Protein AF-A0A7X5DYL7-F1 (afdb_monomer_lite)

pLDDT: mean 86.96, std 11.19, range [52.72, 97.94]

Secondary structure (DSSP, 8-state):
-EESSHHHHHHHHHHH--S-EEE-HHHHHHHTS-EEEE-STT-TTEEEEE-SSEEEEEEGGGTPPPEEEEE------THHHHHHHHHHHHHHHHHHH---SS----EEEEEEEEEHHHH--SHHHHHHHHHHHTT-HHHHHHHHHHHHHHTT-----EEEEEEEEE--STTSTT--EEEEEEEEE-----

Sequence (190 aa):
MKVTSKQEAWNKVNEIFPTDYEQDLGSSDRAGYPIYRSTAEGHYYDYICDLGNRLEVNLDSSHLATVNIWIEEPAKAEDNVQAGAEAMHAAKALGQTISPLYDNRQFTLITLCVDGDRYIANDTMRKVYDGLKRGESWLAGDLIASYCEAQGIRWGTIQGISIDHYAHGKNGENGGHFIVQGYVALREPD

Foldseek 3Di:
DEDADPVVQVVVCCVVPVADWDWPPVVCVVVVFTKIAGPDPQGRQFIWTCPPQWIWTDRVSVVDDIDIYGHDHPPPPPVVVVVVVVVVVVVVVVVVVDDDPDDDFDWDKDKDKAFCVPQCPDPVSVVLLVCLVVVVQVSLVVVRVVVCVVVVNAFDDKDDWDWDWDADDPVSVVPTMIIIIIITTHDDDD

Radius of gyration: 24.74 Å; chains: 1; bounding box: 57×36×73 Å

Structure (mmCIF, N/CA/C/O backbone):
data_AF-A0A7X5DYL7-F1
#
_entry.id   AF-A0A7X5DYL7-F1
#
loop_
_atom_site.group_PDB
_atom_site.id
_atom_site.type_symbol
_atom_site.label_atom_id
_atom_site.label_alt_id
_atom_site.label_comp_id
_atom_site.label_asym_id
_atom_site.label_entity_id
_atom_site.label_seq_id
_atom_site.pdbx_PDB_ins_code
_atom_site.Cartn_x
_atom_site.Cartn_y
_atom_site.Cartn_z
_atom_site.occupancy
_atom_site.B_iso_or_equiv
_atom_site.auth_seq_id
_atom_site.auth_comp_id
_atom_site.auth_asym_id
_atom_site.auth_atom_id
_atom_site.pdbx_PDB_model_num
ATOM 1 N N . MET A 1 1 ? -10.472 -13.189 -31.530 1.00 92.44 1 MET A N 1
ATOM 2 C CA . MET A 1 1 ? -10.500 -14.489 -30.819 1.00 92.44 1 MET A CA 1
ATOM 3 C C . MET A 1 1 ? -11.136 -14.321 -29.446 1.00 92.44 1 MET A C 1
ATOM 5 O O . MET A 1 1 ? -11.372 -13.182 -29.066 1.00 92.44 1 MET A O 1
ATOM 9 N N . LYS A 1 2 ? -11.446 -15.419 -28.747 1.00 94.56 2 LYS A N 1
ATOM 10 C CA . LYS A 1 2 ? -12.096 -15.422 -27.427 1.00 94.56 2 LYS A CA 1
ATOM 11 C C . LYS A 1 2 ? -11.250 -16.204 -26.420 1.00 94.56 2 LYS A C 1
ATOM 13 O O . LYS A 1 2 ? -10.680 -17.225 -26.801 1.00 94.56 2 LYS A O 1
ATOM 18 N N . VAL A 1 3 ? -11.182 -15.729 -25.182 1.00 93.44 3 VAL A N 1
ATOM 19 C CA . VAL A 1 3 ? -10.463 -16.338 -24.048 1.00 93.44 3 VAL A CA 1
ATOM 20 C C . VAL A 1 3 ? -11.282 -16.185 -22.769 1.00 93.44 3 VAL A C 1
ATOM 22 O O . VAL A 1 3 ? -12.193 -15.363 -22.718 1.00 93.44 3 VAL A O 1
ATOM 25 N N . THR A 1 4 ? -10.968 -16.965 -21.740 1.00 90.50 4 THR A N 1
ATOM 26 C CA . THR A 1 4 ? -11.812 -17.077 -20.537 1.00 90.50 4 THR A CA 1
ATOM 27 C C . THR A 1 4 ? -11.370 -16.190 -19.379 1.00 90.50 4 THR A C 1
ATOM 29 O O . THR A 1 4 ? -12.074 -16.082 -18.377 1.00 90.50 4 THR A O 1
ATOM 32 N N . SER A 1 5 ? -10.208 -15.543 -19.494 1.00 90.12 5 SER A N 1
ATOM 33 C CA . SER A 1 5 ? -9.683 -14.655 -18.458 1.00 90.12 5 SER A CA 1
ATOM 34 C C . SER A 1 5 ? -8.758 -13.579 -19.021 1.00 90.12 5 SER A C 1
ATOM 36 O O . SER A 1 5 ? -8.204 -13.705 -20.116 1.00 90.12 5 SER A O 1
ATOM 38 N N . LYS A 1 6 ? -8.530 -12.530 -18.224 1.00 91.44 6 LYS A N 1
ATOM 39 C CA . LYS A 1 6 ? -7.571 -11.467 -18.546 1.00 91.44 6 LYS A CA 1
ATOM 40 C C . LYS A 1 6 ? -6.141 -11.998 -18.693 1.00 91.44 6 LYS A C 1
ATOM 42 O O . LYS A 1 6 ? -5.430 -11.574 -19.598 1.00 91.44 6 LYS A O 1
ATOM 47 N N . GLN A 1 7 ? -5.739 -12.967 -17.867 1.00 92.12 7 GLN A N 1
ATOM 48 C CA . GLN A 1 7 ? -4.423 -13.605 -17.979 1.00 92.12 7 GLN A CA 1
ATOM 49 C C . GLN A 1 7 ? -4.262 -14.343 -19.313 1.00 92.12 7 GLN A C 1
ATOM 51 O O . GLN A 1 7 ? -3.236 -14.204 -19.973 1.00 92.12 7 GLN A O 1
ATOM 56 N N . GLU A 1 8 ? -5.276 -15.099 -19.743 1.00 92.81 8 GLU A N 1
ATOM 57 C CA . GLU A 1 8 ?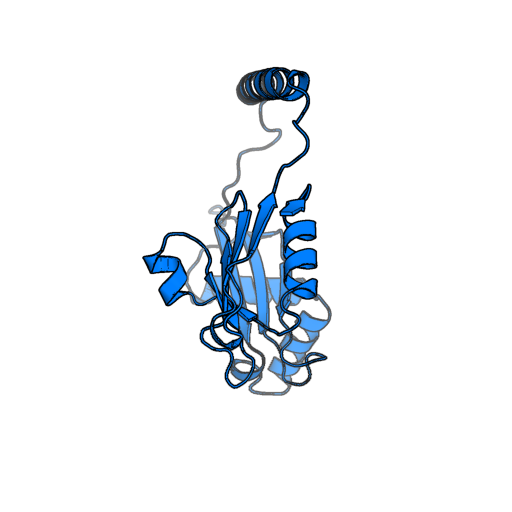 -5.238 -15.765 -21.049 1.00 92.81 8 GLU A CA 1
ATOM 58 C C . GLU A 1 8 ? -5.202 -14.763 -22.205 1.00 92.81 8 GLU A C 1
ATOM 60 O O . GLU A 1 8 ? -4.513 -15.006 -23.196 1.00 92.81 8 GLU A O 1
ATOM 65 N N . ALA A 1 9 ? -5.894 -13.627 -22.077 1.00 94.31 9 ALA A N 1
ATOM 66 C CA . ALA A 1 9 ? -5.840 -12.571 -23.080 1.00 94.31 9 ALA A CA 1
ATOM 67 C C . ALA A 1 9 ? -4.422 -12.024 -23.246 1.00 94.31 9 ALA A C 1
ATOM 69 O O . ALA A 1 9 ? -3.932 -11.947 -24.369 1.00 94.31 9 ALA A O 1
ATOM 70 N N . TRP A 1 10 ? -3.739 -11.725 -22.140 1.00 93.81 10 TRP A N 1
ATOM 71 C CA . TRP A 1 10 ? -2.350 -11.264 -22.160 1.00 93.81 10 TRP A CA 1
ATOM 72 C C . TRP A 1 10 ? -1.373 -12.332 -22.665 1.00 93.81 10 TRP A C 1
ATOM 74 O O . TRP A 1 10 ? -0.457 -12.015 -23.419 1.00 93.81 10 TRP A O 1
ATOM 84 N N . ASN A 1 11 ? -1.606 -13.612 -22.362 1.00 92.81 11 ASN A N 1
ATOM 85 C CA . ASN A 1 11 ? -0.821 -14.696 -22.957 1.00 92.81 11 ASN A CA 1
ATOM 86 C C . ASN A 1 11 ? -0.988 -14.735 -24.488 1.00 92.81 11 ASN A C 1
ATOM 88 O O . ASN A 1 11 ? -0.007 -14.908 -25.205 1.00 92.81 11 ASN A O 1
ATOM 92 N N . LYS A 1 12 ? -2.210 -14.518 -25.002 1.00 93.31 12 LYS A N 1
ATOM 93 C CA . LYS A 1 12 ? -2.465 -14.411 -26.448 1.00 93.31 12 LYS A CA 1
ATOM 94 C C . LYS A 1 12 ? -1.853 -13.164 -27.074 1.00 93.31 12 LYS A C 1
ATOM 96 O O . LYS A 1 12 ? -1.356 -13.259 -28.192 1.00 93.31 12 LYS A O 1
ATOM 101 N N . VAL A 1 13 ? -1.832 -12.036 -26.364 1.00 91.38 13 VAL A N 1
ATOM 102 C CA . VAL A 1 13 ? -1.069 -10.854 -26.791 1.00 91.38 13 VAL A CA 1
ATOM 103 C C . VAL A 1 13 ? 0.399 -11.220 -26.988 1.00 91.38 13 VAL A C 1
ATOM 105 O O . VAL A 1 13 ? 0.919 -10.955 -28.060 1.00 91.38 13 VAL A O 1
ATOM 108 N N . ASN A 1 14 ? 1.029 -11.913 -26.037 1.00 88.75 14 ASN A N 1
ATOM 109 C CA . ASN A 1 14 ? 2.438 -12.311 -26.145 1.00 88.75 14 ASN A CA 1
ATOM 110 C C . ASN A 1 14 ? 2.720 -13.316 -27.276 1.00 88.75 14 ASN A C 1
ATOM 112 O O . ASN A 1 14 ? 3.831 -13.350 -27.794 1.00 88.75 14 ASN A O 1
ATOM 116 N N . GLU A 1 15 ? 1.740 -14.131 -27.683 1.00 87.88 15 GLU A N 1
ATOM 117 C CA . GLU A 1 15 ? 1.866 -14.990 -28.873 1.00 87.88 15 GLU A CA 1
ATOM 118 C C . GLU A 1 15 ? 1.827 -14.178 -30.180 1.00 87.88 15 GLU A C 1
ATOM 120 O O . GLU A 1 15 ? 2.536 -14.498 -31.133 1.00 87.88 15 GLU A O 1
ATOM 125 N N . ILE A 1 16 ? 0.973 -13.152 -30.238 1.00 84.94 16 ILE A N 1
ATOM 126 C CA . ILE A 1 16 ? 0.741 -12.319 -31.429 1.00 84.94 16 ILE A CA 1
ATOM 127 C C . ILE A 1 16 ? 1.814 -11.231 -31.563 1.00 84.94 16 ILE A C 1
ATOM 129 O O . ILE A 1 16 ? 2.218 -10.882 -32.670 1.00 84.94 16 ILE A O 1
ATOM 133 N N . PHE A 1 17 ? 2.259 -10.701 -30.428 1.00 80.12 17 PHE A N 1
ATOM 134 C CA . PHE A 1 17 ? 3.162 -9.574 -30.298 1.00 80.12 17 PHE A CA 1
ATOM 135 C C . PHE A 1 17 ? 4.233 -9.872 -29.235 1.00 80.12 17 PHE A C 1
ATOM 137 O O . PHE A 1 17 ? 4.125 -9.419 -28.095 1.00 80.12 17 PHE A O 1
ATOM 144 N N . PRO A 1 18 ? 5.257 -10.677 -29.580 1.00 78.69 18 PRO A N 1
ATOM 145 C CA . PRO A 1 18 ? 6.253 -11.183 -28.634 1.00 78.69 18 PRO A CA 1
ATOM 146 C C . PRO A 1 18 ? 7.364 -10.155 -28.353 1.00 78.69 18 PRO A C 1
ATOM 148 O O . PRO A 1 18 ? 8.550 -10.471 -28.446 1.00 78.69 18 PRO A O 1
ATOM 151 N N . THR A 1 19 ? 6.996 -8.912 -28.049 1.00 80.25 19 THR A N 1
ATOM 152 C CA . THR A 1 19 ? 7.931 -7.840 -27.671 1.00 80.25 19 THR A CA 1
ATOM 153 C C . THR A 1 19 ? 7.527 -7.230 -26.342 1.00 80.25 19 THR A C 1
ATOM 155 O O . THR A 1 19 ? 6.356 -7.275 -25.974 1.00 80.25 19 THR A O 1
ATOM 158 N N . ASP A 1 20 ? 8.473 -6.592 -25.662 1.00 85.81 20 ASP A N 1
ATOM 159 C CA . ASP A 1 20 ? 8.178 -5.846 -24.444 1.00 85.81 20 ASP A CA 1
ATOM 160 C C . ASP A 1 20 ? 7.301 -4.615 -24.742 1.00 85.81 20 ASP A C 1
ATOM 162 O O . ASP A 1 20 ? 7.360 -4.011 -25.820 1.00 85.81 20 ASP A O 1
ATOM 166 N N . TYR A 1 21 ? 6.463 -4.251 -23.774 1.00 90.00 21 TYR A N 1
ATOM 167 C CA . TYR A 1 21 ? 5.583 -3.091 -23.841 1.00 90.00 21 TYR A CA 1
ATOM 168 C C . TYR A 1 21 ? 5.427 -2.440 -22.466 1.00 90.00 21 TYR A C 1
ATOM 170 O O . TYR A 1 21 ? 5.410 -3.108 -21.433 1.00 90.00 21 TYR A O 1
ATOM 178 N N . GLU A 1 22 ? 5.266 -1.122 -22.460 1.00 92.44 22 GLU A N 1
ATOM 179 C CA . GLU A 1 22 ? 5.071 -0.315 -21.257 1.00 92.44 22 GLU A CA 1
ATOM 180 C C . GLU A 1 22 ? 3.788 0.500 -21.358 1.00 92.44 22 GLU A C 1
ATOM 182 O O . GLU A 1 22 ? 3.347 0.883 -22.443 1.00 92.44 22 GLU A O 1
ATOM 187 N N . GLN A 1 23 ? 3.164 0.773 -20.214 1.00 95.19 23 GLN A N 1
ATOM 188 C CA . GLN A 1 23 ? 1.958 1.586 -20.195 1.00 95.19 23 GLN A CA 1
ATOM 189 C C . GLN A 1 23 ? 2.286 3.046 -20.535 1.00 95.19 23 GLN A C 1
ATOM 191 O O . GLN A 1 23 ? 3.030 3.718 -19.823 1.00 95.19 23 GLN A O 1
ATOM 196 N N . ASP A 1 24 ? 1.652 3.574 -21.579 1.00 94.50 24 ASP A N 1
ATOM 197 C CA . ASP A 1 24 ? 1.676 4.998 -21.894 1.00 94.50 24 ASP A CA 1
ATOM 198 C C . ASP A 1 24 ? 0.625 5.704 -21.034 1.00 94.50 24 ASP A C 1
ATOM 200 O O . ASP A 1 24 ? -0.559 5.768 -21.384 1.00 94.50 24 ASP A O 1
ATOM 204 N N . LEU A 1 25 ? 1.058 6.220 -19.882 1.00 93.38 25 LEU A N 1
ATOM 205 C CA . LEU A 1 25 ? 0.188 6.909 -18.927 1.00 93.38 25 LEU A CA 1
ATOM 206 C C . LEU A 1 25 ? -0.528 8.113 -19.555 1.00 93.38 25 LEU A C 1
ATOM 208 O O . LEU A 1 25 ? -1.708 8.325 -19.290 1.00 93.38 25 LEU A O 1
ATOM 212 N N . GLY A 1 26 ? 0.147 8.867 -20.428 1.00 94.62 26 GLY A N 1
ATOM 213 C CA . GLY A 1 26 ? -0.429 10.057 -21.054 1.00 94.62 26 GLY A CA 1
ATOM 214 C C . GLY A 1 26 ? -1.523 9.720 -22.067 1.00 94.62 26 GLY A C 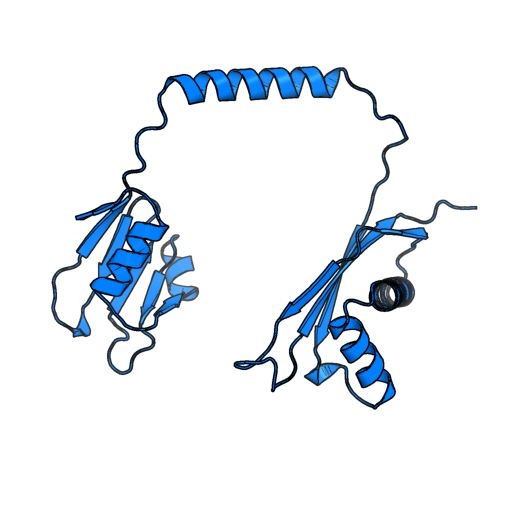1
ATOM 215 O O . GLY A 1 26 ? -2.540 10.408 -22.134 1.00 94.62 26 GLY A O 1
ATOM 216 N N . SER A 1 27 ? -1.339 8.663 -22.860 1.00 92.00 27 SER A N 1
ATOM 217 C CA . SER A 1 27 ? -2.393 8.173 -23.758 1.00 92.00 27 SER A CA 1
ATOM 218 C C . SER A 1 27 ? -3.514 7.473 -22.992 1.00 92.00 27 SER A C 1
ATOM 220 O O . SER A 1 27 ? -4.676 7.657 -23.348 1.00 92.00 27 SER A O 1
ATOM 222 N N . SER A 1 28 ? -3.179 6.734 -21.930 1.00 93.06 28 SER A N 1
ATOM 223 C CA . SER A 1 28 ? -4.161 6.048 -21.083 1.00 93.06 28 SER A CA 1
ATOM 224 C C . SER A 1 28 ? -5.127 7.035 -20.423 1.00 93.06 28 SER A C 1
ATOM 226 O O . SER A 1 28 ? -6.340 6.843 -20.480 1.00 93.06 28 SER A O 1
ATOM 228 N N . ASP A 1 29 ? -4.598 8.122 -19.852 1.00 94.19 29 ASP A N 1
ATOM 229 C CA . ASP A 1 29 ? -5.391 9.167 -19.193 1.00 94.19 29 ASP A CA 1
ATOM 230 C C . ASP A 1 29 ? -6.362 9.849 -20.170 1.00 94.19 29 ASP A C 1
ATOM 232 O O . ASP A 1 29 ? -7.554 9.970 -19.898 1.00 94.19 29 ASP A O 1
ATOM 236 N N . ARG A 1 30 ? -5.888 10.193 -21.377 1.00 95.12 30 ARG A N 1
ATOM 237 C CA . ARG A 1 30 ? -6.733 10.792 -22.426 1.00 95.12 30 ARG A CA 1
ATOM 238 C C . ARG A 1 30 ? -7.833 9.858 -22.931 1.00 95.12 30 ARG A C 1
ATOM 240 O O . ARG A 1 30 ? -8.900 10.336 -23.307 1.00 95.12 30 ARG A O 1
ATOM 247 N N . ALA A 1 31 ? -7.552 8.560 -23.014 1.00 90.62 31 ALA A N 1
ATOM 248 C CA . ALA A 1 31 ? -8.474 7.575 -23.569 1.00 90.62 31 ALA A CA 1
ATOM 249 C C . ALA A 1 31 ? -9.488 7.050 -22.537 1.00 90.62 31 ALA A C 1
ATOM 251 O O . ALA A 1 31 ? -10.556 6.570 -22.916 1.00 90.62 31 ALA A O 1
ATOM 252 N N . GLY A 1 32 ? -9.172 7.150 -21.241 1.00 94.00 32 GLY A N 1
ATOM 253 C CA . GLY A 1 32 ? -9.989 6.600 -20.158 1.00 94.00 32 GLY A CA 1
ATOM 254 C C . GLY A 1 32 ? -9.835 5.086 -19.969 1.00 94.00 32 GLY A C 1
ATOM 255 O O . GLY A 1 32 ? -10.648 4.472 -19.280 1.00 94.00 32 GLY A O 1
ATOM 256 N N . TYR A 1 33 ? -8.811 4.475 -20.571 1.00 93.94 33 TYR A N 1
ATOM 257 C CA . TYR A 1 33 ? -8.476 3.055 -20.433 1.00 93.94 33 TYR A CA 1
ATOM 258 C C . TYR A 1 33 ? -6.966 2.825 -20.619 1.00 93.94 33 TYR A C 1
ATOM 260 O O . TYR A 1 33 ? -6.314 3.629 -21.288 1.00 93.94 33 TYR A O 1
ATOM 268 N N . PRO A 1 34 ? -6.374 1.755 -20.050 1.00 97.25 34 PRO A N 1
ATOM 269 C CA . PRO A 1 34 ? -4.944 1.497 -20.189 1.00 97.25 34 PRO A CA 1
ATOM 270 C C . PRO A 1 34 ? -4.523 1.251 -21.644 1.00 97.25 34 PRO A C 1
ATOM 272 O O . PRO A 1 34 ? -5.125 0.449 -22.364 1.00 97.25 34 PRO A O 1
ATOM 275 N N . ILE A 1 35 ? -3.455 1.930 -22.058 1.00 96.06 35 ILE A N 1
ATOM 276 C CA . ILE A 1 35 ? -2.798 1.756 -23.353 1.00 96.06 35 ILE A CA 1
ATOM 277 C C . ILE A 1 35 ? -1.340 1.388 -23.103 1.00 96.06 35 ILE A C 1
ATOM 279 O O . ILE A 1 35 ? -0.629 2.108 -22.404 1.00 96.06 35 ILE A O 1
ATOM 283 N N . TYR A 1 36 ? -0.893 0.294 -23.707 1.00 95.62 36 TYR A N 1
ATOM 284 C CA . TYR A 1 36 ? 0.476 -0.204 -23.615 1.00 95.62 36 TYR A CA 1
ATOM 285 C C . TYR A 1 36 ? 1.155 -0.072 -24.973 1.00 95.62 36 TYR A C 1
ATOM 287 O O . TYR A 1 36 ? 0.589 -0.505 -25.972 1.00 95.62 36 TYR A O 1
ATOM 295 N N . ARG A 1 37 ? 2.341 0.534 -25.031 1.00 92.62 37 ARG A N 1
ATOM 296 C CA . ARG A 1 37 ? 3.121 0.718 -26.262 1.00 92.62 37 ARG A CA 1
ATOM 297 C C . ARG A 1 37 ? 4.333 -0.187 -26.270 1.00 92.62 37 ARG A C 1
ATOM 299 O O . ARG A 1 37 ? 4.940 -0.388 -25.221 1.00 92.62 37 ARG A O 1
ATOM 306 N N . SER A 1 38 ? 4.704 -0.671 -27.450 1.00 90.38 38 SER A N 1
ATOM 307 C CA . SER A 1 38 ? 5.958 -1.400 -27.618 1.00 90.38 38 SER A CA 1
ATOM 308 C C . SER A 1 38 ? 7.155 -0.569 -27.166 1.00 90.38 38 SER A C 1
ATOM 310 O O . SER A 1 38 ? 7.236 0.629 -27.455 1.00 90.38 38 SER A O 1
ATOM 312 N N . THR A 1 39 ? 8.107 -1.222 -26.508 1.00 89.38 39 THR A N 1
ATOM 313 C CA . THR A 1 39 ? 9.432 -0.657 -26.222 1.00 89.38 39 THR A CA 1
ATOM 314 C C . THR A 1 39 ? 10.485 -1.103 -27.240 1.00 89.38 39 THR A C 1
ATOM 316 O O . THR A 1 39 ? 11.624 -0.638 -27.188 1.00 89.38 39 THR A O 1
ATOM 319 N N . ALA A 1 40 ? 10.122 -1.973 -28.191 1.00 86.00 40 ALA A N 1
ATOM 320 C CA . ALA A 1 40 ? 11.025 -2.415 -29.243 1.00 86.00 40 ALA A CA 1
ATOM 321 C C . ALA A 1 40 ? 11.304 -1.294 -30.261 1.00 86.00 40 ALA A C 1
ATOM 323 O O . ALA A 1 40 ? 10.426 -0.514 -30.646 1.00 86.00 40 ALA A O 1
ATOM 324 N N . GLU A 1 41 ? 12.552 -1.220 -30.723 1.00 85.25 41 GLU A N 1
ATOM 325 C CA . GLU A 1 41 ? 12.992 -0.214 -31.689 1.00 85.25 41 GLU A CA 1
ATOM 326 C C . GLU A 1 41 ? 12.202 -0.329 -33.006 1.00 85.25 41 GLU A C 1
ATOM 328 O O . GLU A 1 41 ? 12.107 -1.403 -33.589 1.00 85.25 41 GLU A O 1
ATOM 333 N N . GLY A 1 42 ? 11.615 0.779 -33.476 1.00 83.69 42 GLY A N 1
ATOM 334 C CA . GLY A 1 42 ? 10.794 0.807 -34.699 1.00 83.69 42 GLY A CA 1
ATOM 335 C C . GLY A 1 42 ? 9.331 0.366 -34.524 1.00 83.69 42 GLY A C 1
ATOM 336 O O . GLY A 1 42 ? 8.553 0.445 -35.475 1.00 83.69 42 GLY A O 1
ATOM 337 N N . HIS A 1 43 ? 8.922 -0.021 -33.313 1.00 85.94 43 HIS A N 1
ATOM 338 C CA . HIS A 1 43 ? 7.585 -0.554 -33.020 1.00 85.94 43 HIS A CA 1
ATOM 339 C C . HIS A 1 43 ? 6.696 0.399 -32.208 1.00 85.94 43 HIS A C 1
ATOM 341 O O . HIS A 1 43 ? 5.690 -0.006 -31.642 1.00 85.94 43 HIS A O 1
ATOM 347 N N . TYR A 1 44 ? 7.020 1.694 -32.157 1.00 83.00 44 TYR A N 1
ATOM 348 C CA . TYR A 1 44 ? 6.276 2.672 -31.345 1.00 83.00 44 TYR A CA 1
ATOM 349 C C . TYR A 1 44 ? 4.767 2.755 -31.668 1.00 83.00 44 TYR A C 1
ATOM 351 O O . TYR A 1 44 ? 3.946 3.067 -30.796 1.00 83.00 44 TYR A O 1
ATOM 359 N N . TYR A 1 45 ? 4.401 2.496 -32.928 1.00 87.50 45 TYR A N 1
ATOM 360 C CA . TYR A 1 45 ? 3.011 2.488 -33.394 1.00 87.50 45 TYR A CA 1
ATOM 361 C C . TYR A 1 45 ? 2.303 1.147 -33.175 1.00 87.50 45 TYR A C 1
ATOM 363 O O . TYR A 1 45 ? 1.108 1.043 -33.444 1.00 87.50 45 TYR A O 1
ATOM 371 N N . ASP A 1 46 ? 3.001 0.164 -32.610 1.00 90.94 46 ASP A N 1
ATOM 372 C CA . ASP A 1 46 ? 2.406 -1.065 -32.116 1.00 90.94 46 ASP A CA 1
ATOM 373 C C . ASP A 1 46 ? 1.993 -0.865 -30.651 1.00 90.94 46 ASP A C 1
ATOM 375 O O . ASP A 1 46 ? 2.799 -0.509 -29.780 1.00 90.94 46 ASP A O 1
ATOM 379 N N . TYR A 1 47 ? 0.703 -1.041 -30.373 1.00 93.56 47 TYR A N 1
ATOM 380 C CA . TYR A 1 47 ? 0.134 -0.791 -29.052 1.00 93.56 47 TYR A CA 1
ATOM 381 C C . TYR A 1 47 ? -1.071 -1.677 -28.758 1.00 93.56 47 TYR A C 1
ATOM 383 O O . TYR A 1 47 ? -1.763 -2.169 -29.649 1.00 93.56 47 TYR A O 1
ATOM 391 N N . ILE A 1 48 ? -1.342 -1.852 -27.471 1.00 96.38 48 ILE A N 1
ATOM 392 C CA . ILE A 1 48 ? -2.444 -2.650 -26.948 1.00 96.38 48 ILE A CA 1
ATOM 393 C C . ILE A 1 48 ? -3.365 -1.736 -26.147 1.00 96.38 48 ILE A C 1
ATOM 395 O O . ILE A 1 48 ? -2.915 -1.041 -25.236 1.00 96.38 48 ILE A O 1
ATOM 399 N N . CYS A 1 49 ? -4.657 -1.750 -26.460 1.00 96.62 49 CYS A N 1
ATOM 400 C CA . CYS A 1 49 ? -5.686 -1.113 -25.645 1.00 96.62 49 CYS A CA 1
ATOM 401 C C . CYS A 1 49 ? -6.376 -2.164 -24.774 1.00 96.62 49 CYS A C 1
ATOM 403 O O . CYS A 1 49 ? -6.955 -3.124 -25.289 1.00 96.62 49 CYS A O 1
ATOM 405 N N . ASP A 1 50 ? -6.345 -1.967 -23.458 1.00 96.44 50 ASP A N 1
ATOM 406 C CA . ASP A 1 50 ? -7.082 -2.789 -22.503 1.00 96.44 50 ASP A CA 1
ATOM 407 C C . ASP A 1 50 ? -8.448 -2.161 -22.231 1.00 96.44 50 ASP A C 1
ATOM 409 O O . ASP A 1 50 ? -8.589 -1.249 -21.421 1.00 96.44 50 ASP A O 1
ATOM 413 N N . LEU A 1 51 ? -9.469 -2.648 -22.933 1.00 95.75 51 LEU A N 1
ATOM 414 C CA . LEU A 1 51 ? -10.829 -2.106 -22.878 1.00 95.75 51 LEU A CA 1
ATOM 415 C C . LEU A 1 51 ? -11.687 -2.793 -21.800 1.00 95.75 51 LEU A C 1
ATOM 417 O O . LEU A 1 51 ? -12.911 -2.667 -21.789 1.00 95.75 51 LEU A O 1
ATOM 421 N N . GLY A 1 52 ? -11.064 -3.566 -20.906 1.00 92.56 52 GLY A N 1
ATOM 422 C CA . GLY A 1 52 ? -11.730 -4.318 -19.846 1.00 92.56 52 GLY A CA 1
ATOM 423 C C . GLY A 1 52 ? -12.333 -5.639 -20.325 1.00 92.56 52 GLY A C 1
ATOM 424 O O . GLY A 1 52 ? -11.965 -6.692 -19.812 1.00 92.56 52 GLY A O 1
ATOM 425 N N . ASN A 1 53 ? -13.222 -5.612 -21.323 1.00 92.00 53 ASN A N 1
ATOM 426 C CA . ASN A 1 53 ? -13.856 -6.819 -21.882 1.00 92.00 53 ASN A CA 1
ATOM 427 C C . ASN A 1 53 ? -13.104 -7.424 -23.080 1.00 92.00 53 ASN A C 1
ATOM 429 O O . ASN A 1 53 ? -13.462 -8.498 -23.569 1.00 92.00 53 ASN A O 1
ATOM 433 N N . ARG A 1 54 ? -12.082 -6.732 -23.586 1.00 96.25 54 ARG A N 1
ATOM 434 C CA . ARG A 1 54 ? -11.211 -7.210 -24.659 1.00 96.25 54 ARG A CA 1
ATOM 435 C C . ARG A 1 54 ? -9.865 -6.500 -24.625 1.00 96.25 54 ARG A C 1
ATOM 437 O O . ARG A 1 54 ? -9.786 -5.347 -24.203 1.00 96.25 54 ARG A O 1
ATOM 444 N N . LEU A 1 55 ? -8.844 -7.169 -25.148 1.00 97.06 55 LEU A N 1
ATOM 445 C CA . LEU A 1 55 ? -7.598 -6.525 -25.552 1.00 97.06 55 LEU A CA 1
ATOM 446 C C . LEU A 1 55 ? -7.639 -6.283 -27.060 1.00 97.06 55 LEU A C 1
ATOM 448 O O . LEU A 1 55 ? -7.936 -7.197 -27.836 1.00 97.06 55 LEU A O 1
ATOM 452 N N . GLU A 1 56 ? -7.367 -5.051 -27.466 1.00 96.38 56 GLU A N 1
ATOM 453 C CA . GLU A 1 56 ? -7.245 -4.661 -28.867 1.00 96.38 56 GLU A CA 1
ATOM 454 C C . GLU A 1 56 ? -5.768 -4.443 -29.192 1.00 96.38 56 GLU A C 1
ATOM 456 O O . GLU A 1 56 ? -5.142 -3.532 -28.657 1.00 96.38 56 GLU A O 1
ATOM 461 N N . VAL A 1 57 ? -5.206 -5.313 -30.030 1.00 94.75 57 VAL A N 1
ATOM 462 C CA . VAL A 1 57 ? -3.789 -5.310 -30.404 1.00 94.75 57 VAL A CA 1
ATOM 463 C C . VAL A 1 57 ? -3.650 -4.668 -31.776 1.00 94.75 57 VAL A C 1
ATOM 465 O O . VAL A 1 57 ? -4.125 -5.214 -32.776 1.00 94.75 57 VAL A O 1
ATOM 468 N N . ASN A 1 58 ? -3.003 -3.511 -31.816 1.00 93.12 58 ASN A N 1
ATOM 469 C CA . ASN A 1 58 ? -2.713 -2.757 -33.025 1.00 93.12 58 ASN A CA 1
ATOM 470 C C . ASN A 1 58 ? -1.240 -2.957 -33.386 1.00 93.12 58 ASN A C 1
ATOM 472 O O . ASN A 1 58 ? -0.372 -2.662 -32.571 1.00 93.12 58 ASN A O 1
ATOM 476 N N . LEU A 1 59 ? -0.975 -3.474 -34.589 1.00 87.50 59 LEU A N 1
ATOM 477 C CA . LEU A 1 59 ? 0.371 -3.794 -35.079 1.00 87.50 59 LEU A CA 1
ATOM 478 C C . LEU A 1 59 ? 0.690 -2.991 -36.349 1.00 87.50 59 LEU A C 1
ATOM 480 O O . LEU A 1 59 ? 0.902 -3.553 -37.431 1.00 87.50 59 LEU A O 1
ATOM 484 N N . ASP A 1 60 ? 0.653 -1.667 -36.226 1.00 79.12 60 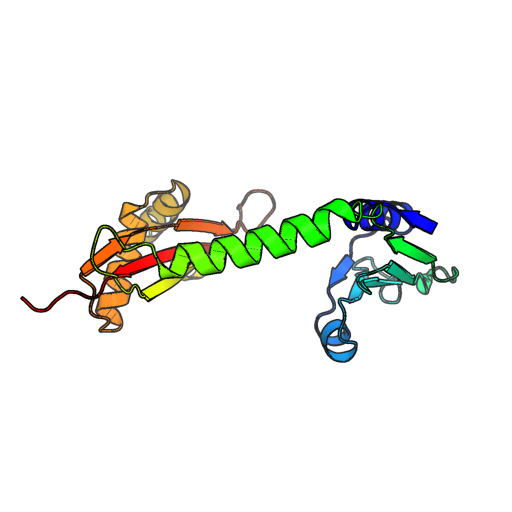ASP A N 1
ATOM 485 C CA . ASP A 1 60 ? 0.785 -0.726 -37.339 1.00 79.12 60 ASP A CA 1
ATOM 486 C C . ASP A 1 60 ? 2.144 -0.836 -38.052 1.00 79.12 60 ASP A C 1
ATOM 488 O O . ASP A 1 60 ? 2.193 -0.833 -39.284 1.00 79.12 60 ASP A O 1
ATOM 492 N N . SER A 1 61 ? 3.234 -1.067 -37.309 1.00 75.12 61 SER A N 1
ATOM 493 C CA . SER A 1 61 ? 4.584 -1.251 -37.866 1.00 75.12 61 SER A CA 1
ATOM 494 C C . SER A 1 61 ? 4.696 -2.481 -38.769 1.00 75.12 61 SER A C 1
ATOM 496 O O . SER A 1 61 ? 5.584 -2.559 -39.616 1.00 75.12 61 SER A O 1
ATOM 498 N N . SER A 1 62 ? 3.793 -3.450 -38.605 1.00 72.69 62 SER A N 1
ATOM 499 C CA . SER A 1 62 ? 3.727 -4.664 -39.425 1.00 72.69 62 SER A CA 1
ATOM 500 C C . SER A 1 62 ? 2.643 -4.617 -40.512 1.00 72.69 62 SER A C 1
ATOM 502 O O . SER A 1 62 ? 2.502 -5.574 -41.274 1.00 72.69 62 SER A O 1
ATOM 504 N N . HIS A 1 63 ? 1.879 -3.518 -40.595 1.00 75.75 63 HIS A N 1
ATOM 505 C CA . HIS A 1 63 ? 0.708 -3.350 -41.468 1.00 75.75 63 HIS A CA 1
ATOM 506 C C . HIS A 1 63 ? -0.328 -4.483 -41.357 1.00 75.75 63 HIS A C 1
ATOM 508 O O . HIS A 1 63 ? -1.081 -4.757 -42.298 1.00 75.75 63 HIS A O 1
ATOM 514 N N . LEU A 1 64 ? -0.368 -5.164 -40.211 1.00 78.62 64 LEU A N 1
ATOM 515 C CA . LEU A 1 64 ? -1.335 -6.215 -39.936 1.00 78.62 64 LEU A CA 1
ATOM 516 C C . LEU A 1 64 ? -2.648 -5.610 -39.436 1.00 78.62 64 LEU A C 1
ATOM 518 O O . LEU A 1 64 ? -2.686 -4.547 -38.818 1.00 78.62 64 LEU A O 1
ATOM 522 N N . ALA A 1 65 ? -3.749 -6.314 -39.696 1.00 83.44 65 ALA A N 1
ATOM 523 C CA . ALA A 1 65 ? -5.050 -5.923 -39.176 1.00 83.44 65 ALA A CA 1
ATOM 524 C C . ALA A 1 65 ? -5.076 -5.996 -37.641 1.00 83.44 65 ALA A C 1
ATOM 526 O O . ALA A 1 65 ? -4.554 -6.942 -37.048 1.00 83.44 65 ALA A O 1
ATOM 527 N N . THR A 1 66 ? -5.760 -5.036 -37.017 1.00 90.44 66 THR A N 1
ATOM 528 C CA . THR A 1 66 ? -6.018 -5.015 -35.575 1.00 90.44 66 THR A CA 1
ATOM 529 C C . THR A 1 66 ? -6.643 -6.327 -35.103 1.00 90.44 66 THR A C 1
ATOM 531 O O . THR A 1 66 ? -7.678 -6.769 -35.618 1.00 90.44 66 THR A O 1
ATOM 534 N N . VAL A 1 67 ? -6.057 -6.932 -34.071 1.00 93.94 67 VAL A N 1
ATOM 535 C CA . VAL A 1 67 ? -6.545 -8.185 -33.492 1.00 93.94 67 VAL A CA 1
ATOM 536 C C . VAL A 1 67 ? -7.319 -7.903 -32.213 1.00 93.94 67 VAL A C 1
ATOM 538 O O . VAL A 1 67 ? -6.809 -7.310 -31.271 1.00 93.94 67 VAL A O 1
ATOM 541 N N . ASN A 1 68 ? -8.561 -8.381 -32.157 1.00 96.56 68 ASN A N 1
ATOM 542 C CA . ASN A 1 68 ? -9.391 -8.306 -30.957 1.00 96.56 68 ASN A CA 1
ATOM 543 C C . ASN A 1 68 ? -9.378 -9.643 -30.206 1.00 96.56 68 ASN A C 1
ATOM 545 O O . ASN A 1 68 ? -9.731 -10.686 -30.774 1.00 96.56 68 ASN A O 1
ATOM 549 N N . ILE A 1 69 ? -9.020 -9.608 -28.925 1.00 96.19 69 ILE A N 1
ATOM 550 C CA . ILE A 1 69 ? -9.036 -10.746 -28.003 1.00 96.19 69 ILE A CA 1
ATOM 551 C C . ILE A 1 69 ? -10.132 -10.488 -26.970 1.00 96.19 69 ILE A C 1
ATOM 553 O O . ILE A 1 69 ? -9.934 -9.748 -26.012 1.00 96.19 69 ILE A O 1
ATOM 557 N N . TRP A 1 70 ? -11.309 -11.065 -27.193 1.00 96.75 70 TRP A N 1
ATOM 558 C CA . TRP A 1 70 ? -12.470 -10.922 -26.320 1.00 96.75 70 TRP A CA 1
ATOM 559 C C . TRP A 1 70 ? -12.322 -11.789 -25.073 1.00 96.75 70 TRP A C 1
ATOM 561 O O . TRP A 1 70 ? -12.045 -12.984 -25.188 1.00 96.75 70 TRP A O 1
ATOM 571 N N . ILE A 1 71 ? -12.525 -11.188 -23.903 1.00 94.56 71 ILE A N 1
ATOM 572 C CA . ILE A 1 71 ? -12.532 -11.875 -22.613 1.00 94.56 71 ILE A CA 1
ATOM 573 C C . ILE A 1 71 ? -13.985 -12.214 -22.297 1.00 94.56 71 ILE A C 1
ATOM 575 O O . ILE A 1 71 ? -14.779 -11.354 -21.923 1.00 94.56 71 ILE A O 1
ATOM 579 N N . GLU A 1 72 ? -14.332 -13.479 -22.483 1.00 90.38 72 GLU A N 1
ATOM 580 C CA . GLU A 1 72 ? -15.635 -14.026 -22.131 1.00 90.38 72 GLU A CA 1
ATOM 581 C C . GLU A 1 72 ? -15.427 -14.914 -20.912 1.00 90.38 72 GLU A C 1
ATOM 583 O O . GLU A 1 72 ? -15.188 -16.117 -21.033 1.00 90.38 72 GLU A O 1
ATOM 588 N N . GLU A 1 73 ? -15.462 -14.299 -19.726 1.00 74.88 73 GLU A N 1
ATOM 589 C CA . GLU A 1 73 ? -15.493 -15.071 -18.488 1.00 74.88 73 GLU A CA 1
ATOM 590 C C . GLU A 1 73 ? -16.668 -16.056 -18.566 1.00 74.88 73 GLU A C 1
ATOM 592 O O . GLU A 1 73 ? -17.768 -15.660 -18.977 1.00 74.88 73 GLU 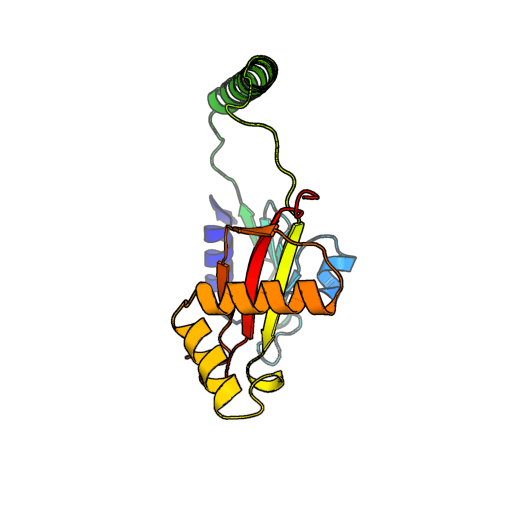A O 1
ATOM 597 N N . PRO A 1 74 ? -16.468 -17.339 -18.210 1.00 66.19 74 PRO A N 1
ATOM 598 C CA . PRO A 1 74 ? -17.575 -18.278 -18.158 1.00 66.19 74 PRO A CA 1
ATOM 599 C C . PRO A 1 74 ? -18.649 -17.672 -17.261 1.00 66.19 74 PRO A C 1
ATOM 601 O O . PRO A 1 74 ? -18.333 -17.189 -16.170 1.00 66.19 74 PRO A O 1
ATOM 604 N N . ALA A 1 75 ? -19.897 -17.658 -17.741 1.00 56.97 75 ALA A N 1
ATOM 605 C CA . ALA A 1 75 ? -21.017 -17.108 -16.994 1.00 56.97 75 ALA A CA 1
ATOM 606 C C . ALA A 1 75 ? -20.949 -17.640 -15.560 1.00 56.97 75 ALA A C 1
ATOM 608 O O . ALA A 1 75 ? -21.040 -18.851 -15.334 1.00 56.97 75 ALA A O 1
ATOM 609 N N . LYS A 1 76 ? -20.731 -16.745 -14.589 1.00 53.62 76 LYS A N 1
ATOM 610 C CA . LYS A 1 76 ? -20.926 -17.100 -13.187 1.00 53.62 76 LYS A CA 1
ATOM 611 C C . LYS A 1 76 ? -22.369 -17.573 -13.115 1.00 53.62 76 LYS A C 1
ATOM 613 O O . LYS A 1 76 ? -23.260 -16.791 -13.435 1.00 53.62 76 LYS A O 1
ATOM 618 N N . ALA A 1 77 ? -22.570 -18.853 -12.800 1.00 52.97 77 ALA A N 1
ATOM 619 C CA . ALA A 1 77 ? -23.896 -19.441 -12.677 1.00 52.97 77 ALA A CA 1
ATOM 620 C C . ALA A 1 77 ? -24.797 -18.460 -11.911 1.00 52.97 77 ALA A C 1
ATOM 622 O O . ALA A 1 77 ? -24.401 -17.983 -10.846 1.00 52.97 77 ALA A O 1
ATOM 623 N N . GLU A 1 78 ? -25.951 -18.109 -12.482 1.00 52.72 78 GLU A N 1
ATOM 624 C CA . GLU A 1 78 ? -26.843 -17.045 -11.988 1.00 52.72 78 GLU A CA 1
ATOM 625 C C . GLU A 1 78 ? -27.259 -17.250 -10.514 1.00 52.72 78 GLU A C 1
ATOM 627 O O . GLU A 1 78 ? -27.535 -16.286 -9.801 1.00 52.72 78 GLU A O 1
ATOM 632 N N . ASP A 1 79 ? -27.159 -18.488 -10.022 1.00 52.81 79 ASP A N 1
ATOM 633 C CA . ASP A 1 79 ? -27.325 -18.900 -8.622 1.00 52.81 79 ASP A CA 1
ATOM 634 C C . ASP A 1 79 ? -26.385 -18.168 -7.635 1.00 52.81 79 ASP A C 1
ATOM 636 O O . ASP A 1 79 ? -26.700 -17.977 -6.462 1.00 52.81 79 ASP A O 1
ATOM 640 N N . ASN A 1 80 ? -25.225 -17.697 -8.103 1.00 58.00 80 ASN A N 1
ATOM 641 C CA . ASN A 1 80 ? -24.190 -17.100 -7.254 1.00 58.00 80 ASN A CA 1
ATOM 642 C C . ASN A 1 80 ? -24.399 -15.591 -7.005 1.00 58.00 80 ASN A C 1
ATOM 644 O O . ASN A 1 80 ? -23.837 -15.026 -6.066 1.00 58.00 80 ASN A O 1
ATOM 648 N N . VAL A 1 81 ? -25.215 -14.917 -7.826 1.00 62.00 81 VAL A N 1
ATOM 649 C CA . VAL A 1 81 ? -25.482 -13.472 -7.680 1.00 62.00 81 VAL A CA 1
ATOM 650 C C . VAL A 1 81 ? -26.522 -13.221 -6.588 1.00 62.00 81 VAL A C 1
ATOM 652 O O . VAL A 1 81 ? -26.322 -12.351 -5.740 1.00 62.00 81 VAL A O 1
ATOM 655 N N . GLN A 1 82 ? -27.592 -14.021 -6.558 1.00 69.31 82 GLN A N 1
ATOM 656 C CA . GLN A 1 82 ? -28.631 -13.937 -5.529 1.00 69.31 82 GLN A CA 1
ATOM 657 C C . GLN A 1 82 ? -28.090 -14.357 -4.155 1.00 69.31 82 GLN A C 1
ATOM 659 O O . GLN A 1 82 ? -28.262 -13.626 -3.180 1.00 69.31 82 GLN A O 1
ATOM 664 N N . ALA A 1 83 ? -27.343 -15.466 -4.091 1.00 73.06 83 ALA A N 1
ATOM 665 C CA . ALA A 1 83 ? -26.672 -15.899 -2.866 1.00 73.06 83 ALA A CA 1
ATOM 666 C C . ALA A 1 83 ? -25.668 -14.848 -2.349 1.00 73.06 83 ALA A C 1
ATOM 668 O O . ALA A 1 83 ? -25.590 -14.592 -1.146 1.00 73.06 83 ALA A O 1
ATOM 669 N N . GLY A 1 84 ? -24.937 -14.180 -3.251 1.00 77.69 84 GLY A N 1
ATOM 670 C CA . GLY A 1 84 ? -24.045 -13.073 -2.900 1.00 77.69 84 GLY A CA 1
ATOM 671 C C . GLY A 1 84 ? -24.785 -11.852 -2.340 1.00 77.69 84 GLY A C 1
ATOM 672 O O . GLY A 1 84 ? -24.340 -11.256 -1.357 1.00 77.69 84 GLY A O 1
ATOM 673 N N . ALA A 1 85 ? -25.936 -11.498 -2.918 1.00 80.69 85 ALA A N 1
ATOM 674 C CA . ALA A 1 85 ? -26.768 -10.401 -2.430 1.00 80.69 85 ALA A CA 1
ATOM 675 C C . ALA A 1 85 ? -27.355 -10.705 -1.040 1.00 80.69 85 ALA A C 1
ATOM 677 O O . ALA A 1 85 ? -27.299 -9.860 -0.143 1.00 80.69 85 ALA A O 1
ATOM 678 N N . GLU A 1 86 ? -27.857 -11.922 -0.830 1.00 87.75 86 GLU A N 1
ATOM 679 C CA . GLU A 1 86 ? -28.372 -12.379 0.465 1.00 87.75 86 GLU A CA 1
ATOM 680 C C . GLU A 1 86 ? -27.283 -12.383 1.542 1.00 87.75 86 GLU A C 1
ATOM 682 O O . GLU A 1 86 ? -27.499 -11.855 2.636 1.00 87.75 86 GLU A O 1
ATOM 687 N N . ALA A 1 87 ? -26.085 -12.878 1.220 1.00 89.00 87 ALA A N 1
ATOM 688 C CA . ALA A 1 87 ? -24.940 -12.843 2.126 1.00 89.00 87 ALA A CA 1
ATOM 689 C C . ALA A 1 87 ? -24.530 -11.405 2.490 1.00 89.00 87 ALA A C 1
ATOM 691 O O . ALA A 1 87 ? -24.262 -11.116 3.657 1.00 89.00 87 ALA A O 1
ATOM 692 N N . MET A 1 88 ? -24.537 -10.477 1.526 1.00 91.12 88 MET A N 1
ATOM 693 C CA . MET A 1 88 ? -24.258 -9.058 1.773 1.00 91.12 88 MET A CA 1
ATOM 694 C C . MET A 1 88 ? -25.301 -8.422 2.709 1.00 91.12 88 MET A C 1
ATOM 696 O O . MET A 1 88 ? -24.941 -7.692 3.638 1.00 91.12 88 MET A O 1
ATOM 700 N N . HIS A 1 89 ? -26.590 -8.708 2.501 1.00 92.00 89 HIS A N 1
ATOM 701 C CA . HIS A 1 89 ? -27.661 -8.230 3.379 1.00 92.00 89 HIS A CA 1
ATOM 702 C C . HIS A 1 89 ? -27.547 -8.810 4.794 1.00 92.00 89 HIS A C 1
ATOM 704 O O . HIS A 1 89 ? -27.657 -8.061 5.769 1.00 92.00 89 HIS A O 1
ATOM 710 N N . ALA A 1 90 ? -27.268 -10.110 4.912 1.00 93.12 90 ALA A N 1
ATOM 711 C CA . ALA A 1 90 ? -27.048 -10.774 6.192 1.00 93.12 90 ALA A CA 1
ATOM 712 C C . ALA A 1 90 ? -25.826 -10.203 6.930 1.00 93.12 90 ALA A C 1
ATOM 714 O O . ALA A 1 90 ? -25.914 -9.918 8.123 1.00 93.12 90 ALA A O 1
ATOM 715 N N . ALA A 1 91 ? -24.717 -9.950 6.227 1.00 94.06 91 ALA A N 1
ATOM 716 C CA . ALA A 1 91 ? -23.522 -9.331 6.802 1.00 94.06 91 ALA A CA 1
ATOM 717 C C . ALA A 1 91 ? -23.809 -7.923 7.347 1.00 94.06 91 ALA A C 1
ATOM 719 O O . ALA A 1 91 ? -23.378 -7.585 8.450 1.00 94.06 91 ALA A O 1
ATOM 720 N N . LYS A 1 92 ? -24.594 -7.116 6.618 1.00 93.56 92 LYS A N 1
ATOM 721 C CA . LYS A 1 92 ? -25.024 -5.787 7.077 1.00 93.56 92 LYS A CA 1
ATOM 722 C C . LYS A 1 92 ? -25.874 -5.867 8.346 1.00 93.56 92 LYS A C 1
ATOM 724 O O . LYS A 1 92 ? -25.645 -5.087 9.267 1.00 93.56 92 LYS A O 1
ATOM 729 N N . ALA A 1 93 ? -26.832 -6.794 8.400 1.00 95.00 93 ALA A N 1
ATOM 730 C CA . ALA A 1 93 ? -27.671 -6.993 9.580 1.00 95.00 93 ALA A CA 1
ATOM 731 C C . ALA A 1 93 ? -26.841 -7.464 10.784 1.00 95.00 93 ALA A C 1
ATOM 733 O O . ALA A 1 93 ? -26.954 -6.899 11.870 1.00 95.00 93 ALA A O 1
ATOM 734 N N . LEU A 1 94 ? -25.943 -8.435 10.582 1.00 95.56 94 LEU A N 1
ATOM 735 C CA . LEU A 1 94 ? -25.056 -8.929 11.633 1.00 95.56 94 LEU A CA 1
ATOM 736 C C . LEU A 1 94 ? -24.177 -7.804 12.196 1.00 95.56 94 LEU A C 1
ATOM 738 O O . LEU A 1 94 ? -24.140 -7.621 13.412 1.00 95.56 94 LEU A O 1
ATOM 742 N N . GLY A 1 95 ? -23.552 -7.000 11.330 1.00 91.94 95 GLY A N 1
ATOM 743 C CA . GLY A 1 95 ? -22.699 -5.872 11.722 1.00 91.94 95 GLY A CA 1
ATOM 744 C C . GLY A 1 95 ? -23.390 -4.810 12.587 1.00 91.94 95 GLY A C 1
ATOM 745 O O . GLY A 1 95 ? -22.716 -4.115 13.338 1.00 91.94 95 GLY A O 1
ATOM 746 N N . GLN A 1 96 ? -24.723 -4.700 12.530 1.00 92.69 96 GLN A N 1
ATOM 747 C CA . GLN A 1 96 ? -25.508 -3.793 13.382 1.00 92.69 96 GLN A CA 1
ATOM 748 C C . GLN A 1 96 ? -25.828 -4.374 14.767 1.00 92.69 96 GLN A C 1
ATOM 750 O O . GLN A 1 96 ? -26.230 -3.633 15.660 1.00 92.69 96 GLN A O 1
ATOM 755 N N . THR A 1 97 ? -25.696 -5.691 14.936 1.00 94.62 97 THR A N 1
ATOM 756 C CA . THR A 1 97 ? -26.091 -6.412 16.162 1.00 94.62 97 THR A CA 1
ATOM 757 C C . THR A 1 97 ? -24.909 -6.848 17.019 1.00 94.62 97 THR A C 1
ATOM 759 O O . THR A 1 97 ? -25.073 -7.089 18.213 1.00 94.62 97 THR A O 1
ATOM 762 N N . ILE A 1 98 ? -23.718 -6.948 16.429 1.00 93.62 98 ILE A N 1
ATOM 763 C CA . ILE A 1 98 ? -22.502 -7.314 17.152 1.00 93.62 98 ILE A CA 1
ATOM 764 C C . ILE A 1 98 ? -21.887 -6.090 17.827 1.00 93.62 98 ILE A C 1
ATOM 766 O O . ILE A 1 98 ? -21.943 -4.975 17.316 1.00 93.62 98 ILE A O 1
ATOM 770 N N . SER A 1 99 ? -21.287 -6.307 18.993 1.00 89.81 99 SER A N 1
ATOM 771 C CA . SER A 1 99 ? -20.544 -5.286 19.732 1.00 89.81 99 SER A CA 1
ATOM 772 C C . SER A 1 99 ? -19.063 -5.654 19.762 1.00 89.81 99 SER A C 1
ATOM 774 O O . SER A 1 99 ? -18.739 -6.846 19.797 1.00 89.81 99 SER A O 1
ATOM 776 N N . PRO A 1 100 ? -18.154 -4.668 19.728 1.00 87.25 100 PRO A N 1
ATOM 777 C CA . PRO A 1 100 ? -16.736 -4.958 19.809 1.00 87.25 100 PRO A CA 1
ATOM 778 C C . PRO A 1 100 ? -16.392 -5.473 21.214 1.00 87.25 100 PRO A C 1
ATOM 780 O O . PRO A 1 100 ? -17.010 -5.087 22.205 1.00 87.25 100 PRO A O 1
ATOM 783 N N . LEU A 1 101 ? -15.398 -6.361 21.299 1.00 86.06 101 LEU A N 1
ATOM 784 C CA . LEU A 1 101 ? -14.909 -6.885 22.582 1.00 86.06 101 LEU A CA 1
ATOM 785 C C . LEU A 1 101 ? -14.164 -5.813 23.402 1.00 86.06 101 LEU A C 1
ATOM 787 O O . LEU A 1 101 ? -14.065 -5.926 24.621 1.00 86.06 101 LEU A O 1
ATOM 791 N N . TYR A 1 102 ? -13.649 -4.784 22.727 1.00 83.56 102 TYR A N 1
ATOM 792 C CA . TYR A 1 102 ? -12.889 -3.671 23.292 1.00 83.56 102 TYR A CA 1
ATOM 793 C C . TYR A 1 102 ? -13.319 -2.356 22.644 1.00 83.56 102 TYR A C 1
ATOM 795 O O . TYR A 1 102 ? -13.919 -2.364 21.569 1.00 83.56 102 TYR A O 1
ATOM 803 N N . ASP A 1 103 ? -12.957 -1.229 23.253 1.00 84.19 103 ASP A N 1
ATOM 804 C CA . ASP A 1 103 ? -13.211 0.083 22.664 1.00 84.19 103 ASP A CA 1
ATOM 805 C C . ASP A 1 103 ? -12.530 0.242 21.300 1.00 84.19 103 ASP A C 1
ATOM 807 O O . ASP A 1 103 ? -11.399 -0.206 21.070 1.00 84.19 103 ASP A O 1
ATOM 811 N N . ASN A 1 104 ? -13.229 0.920 20.388 1.00 83.19 104 ASN A N 1
ATOM 812 C CA . ASN A 1 104 ? -12.703 1.224 19.066 1.00 83.19 104 ASN A CA 1
ATOM 813 C C . ASN A 1 104 ? -11.484 2.143 19.192 1.00 83.19 104 ASN A C 1
ATOM 815 O O . ASN A 1 104 ? -11.577 3.244 19.734 1.00 83.19 104 ASN A O 1
ATOM 819 N N . ARG A 1 105 ? -10.354 1.719 18.625 1.00 82.31 105 ARG A N 1
ATOM 820 C CA . ARG A 1 105 ? -9.127 2.520 18.562 1.00 82.31 105 ARG A CA 1
ATOM 821 C C . ARG A 1 105 ? -8.928 3.079 17.164 1.00 82.31 105 ARG A C 1
ATOM 823 O O . ARG A 1 105 ? -9.083 2.363 16.176 1.00 82.31 105 ARG A O 1
ATOM 830 N N . GLN A 1 106 ? -8.561 4.353 17.091 1.00 85.12 106 GLN A N 1
ATOM 831 C CA . GLN A 1 106 ? -8.146 4.988 15.845 1.00 85.12 106 GLN A CA 1
ATOM 832 C C . GLN A 1 106 ? -6.629 4.916 15.709 1.00 85.12 106 GLN A C 1
ATOM 834 O O . GLN A 1 106 ? -5.895 5.111 16.679 1.00 85.12 106 GLN A O 1
ATOM 839 N N . PHE A 1 107 ? -6.178 4.658 14.487 1.00 91.81 107 PHE A N 1
ATOM 840 C CA . PHE A 1 107 ? -4.766 4.589 14.151 1.00 91.81 107 PHE A CA 1
ATOM 841 C C . PHE A 1 107 ? -4.466 5.500 12.971 1.00 91.81 107 PHE A C 1
ATOM 843 O O . PHE A 1 107 ? -5.255 5.592 12.029 1.00 91.81 107 PHE A O 1
ATOM 850 N N . THR A 1 108 ? -3.289 6.110 13.002 1.00 92.38 108 THR A N 1
ATOM 851 C CA . THR A 1 108 ? -2.702 6.806 11.860 1.00 92.38 108 THR A CA 1
ATOM 852 C C . THR A 1 108 ? -1.749 5.851 11.157 1.00 92.38 108 THR A C 1
ATOM 854 O O . THR A 1 108 ? -0.815 5.347 11.779 1.00 92.38 108 THR A O 1
ATOM 857 N N . LEU A 1 109 ? -1.966 5.592 9.868 1.00 95.94 109 LEU A N 1
ATOM 858 C CA . LEU A 1 109 ? -0.999 4.860 9.053 1.00 95.94 109 LEU A CA 1
ATOM 859 C C . LEU A 1 109 ? 0.168 5.787 8.702 1.00 95.94 109 LEU A C 1
ATOM 861 O O . LEU A 1 109 ? -0.024 6.812 8.051 1.00 95.94 109 LEU A O 1
ATOM 865 N N . ILE A 1 110 ? 1.374 5.402 9.101 1.00 97.00 110 ILE A N 1
ATOM 866 C CA . ILE A 1 110 ? 2.619 6.042 8.685 1.00 97.00 110 ILE A CA 1
ATOM 867 C C . ILE A 1 110 ? 3.235 5.187 7.582 1.00 97.00 110 ILE A C 1
ATOM 869 O O . ILE A 1 110 ? 3.320 3.972 7.724 1.00 97.00 110 ILE A O 1
ATOM 873 N N . THR A 1 111 ? 3.631 5.812 6.472 1.00 96.69 111 THR A N 1
ATOM 874 C CA . THR A 1 111 ? 4.320 5.166 5.343 1.00 96.69 111 THR A CA 1
ATOM 875 C C . THR A 1 111 ? 5.577 5.958 5.026 1.00 96.69 111 THR A C 1
ATOM 877 O O . THR A 1 111 ? 5.498 7.139 4.692 1.00 96.69 111 THR A O 1
ATOM 880 N N . LEU A 1 112 ? 6.733 5.314 5.147 1.00 94.25 112 LEU A N 1
ATOM 881 C CA . LEU A 1 112 ? 8.049 5.916 4.976 1.00 94.25 112 LEU A CA 1
ATOM 882 C C . LEU A 1 112 ? 8.791 5.207 3.848 1.00 94.25 112 LEU A C 1
ATOM 884 O O . LEU A 1 112 ? 8.803 3.981 3.786 1.00 94.25 112 LEU A O 1
ATOM 888 N N . CYS A 1 113 ? 9.435 5.982 2.978 1.00 91.62 113 CYS A N 1
ATOM 889 C CA . CYS A 1 113 ? 10.347 5.451 1.972 1.00 91.62 113 CYS A CA 1
ATOM 890 C C . CYS A 1 113 ? 11.791 5.590 2.469 1.00 91.62 113 CYS A C 1
ATOM 892 O O . CYS A 1 113 ? 12.236 6.700 2.771 1.00 91.62 113 CYS A O 1
ATOM 894 N N . VAL A 1 114 ? 12.518 4.475 2.544 1.00 88.00 114 VAL A N 1
ATOM 895 C CA . VAL A 1 114 ? 13.951 4.435 2.861 1.00 88.00 114 VAL A CA 1
ATOM 896 C C . VAL A 1 114 ? 14.711 4.053 1.601 1.00 88.00 114 VAL A C 1
ATOM 898 O O . VAL A 1 114 ? 14.887 2.878 1.282 1.00 88.00 114 VAL A O 1
ATOM 901 N N . ASP A 1 115 ? 15.137 5.073 0.872 1.00 83.12 115 ASP A N 1
ATOM 902 C CA . ASP A 1 115 ? 15.927 4.948 -0.349 1.00 83.12 115 ASP A CA 1
ATOM 903 C C . ASP A 1 115 ? 17.417 4.719 -0.021 1.00 83.12 115 ASP A C 1
ATOM 905 O O . ASP A 1 115 ? 18.046 5.509 0.694 1.00 83.12 115 ASP A O 1
ATOM 909 N N . GLY A 1 116 ? 17.977 3.614 -0.523 1.00 74.62 116 GLY A N 1
ATOM 910 C CA . GLY A 1 116 ? 19.365 3.236 -0.271 1.00 74.62 116 GLY A CA 1
ATOM 911 C C . GLY A 1 116 ? 20.383 4.261 -0.774 1.00 74.62 116 GLY A C 1
ATOM 912 O O . GLY A 1 116 ? 21.360 4.536 -0.077 1.00 74.62 116 GLY A O 1
ATOM 913 N N . ASP A 1 117 ? 20.131 4.887 -1.921 1.00 69.75 117 ASP A N 1
ATOM 914 C CA . ASP A 1 117 ? 21.057 5.844 -2.534 1.00 69.75 117 ASP A CA 1
ATOM 915 C C . ASP A 1 117 ? 20.997 7.209 -1.846 1.00 69.75 117 ASP A C 1
ATOM 917 O O . ASP A 1 117 ? 21.986 7.943 -1.786 1.00 69.75 117 ASP A O 1
ATOM 921 N N . ARG A 1 118 ? 19.834 7.550 -1.281 1.00 67.88 118 ARG A N 1
ATOM 922 C CA . ARG A 1 118 ? 19.607 8.846 -0.633 1.00 67.88 118 ARG A CA 1
ATOM 923 C C . ARG A 1 118 ? 19.981 8.873 0.847 1.00 67.88 118 ARG A C 1
ATOM 925 O O . ARG A 1 118 ? 20.394 9.923 1.341 1.00 67.88 118 ARG A O 1
ATOM 932 N N . TYR A 1 119 ? 19.801 7.767 1.570 1.00 65.75 119 TYR A N 1
ATOM 933 C CA . TYR A 1 119 ? 19.873 7.764 3.038 1.00 65.75 119 TYR A CA 1
ATOM 934 C C . TYR A 1 119 ? 21.055 6.969 3.616 1.00 65.75 119 TYR A C 1
ATOM 936 O O . TYR A 1 119 ? 21.380 7.145 4.793 1.00 65.75 119 TYR A O 1
ATOM 944 N N . ILE A 1 120 ? 21.774 6.166 2.818 1.00 73.50 120 ILE A N 1
ATOM 945 C CA . ILE A 1 120 ? 22.996 5.471 3.263 1.00 73.50 120 ILE A CA 1
ATOM 946 C C . ILE A 1 120 ? 24.211 6.400 3.134 1.00 73.50 120 ILE A C 1
ATOM 948 O O . ILE A 1 120 ? 25.067 6.248 2.267 1.00 73.50 120 ILE A O 1
ATOM 952 N N . ALA A 1 121 ? 24.305 7.383 4.028 1.00 76.19 121 ALA A N 1
ATOM 953 C CA . ALA A 1 121 ? 25.408 8.349 4.024 1.00 76.19 121 ALA A CA 1
ATOM 954 C C . ALA A 1 121 ? 26.705 7.818 4.672 1.00 76.19 121 ALA A C 1
ATOM 956 O O . ALA A 1 121 ? 27.777 8.389 4.478 1.00 76.19 121 ALA A O 1
ATOM 957 N N . ASN A 1 122 ? 26.616 6.768 5.495 1.00 84.62 122 ASN A N 1
ATOM 958 C CA . ASN A 1 122 ? 27.740 6.204 6.249 1.00 84.62 122 ASN A CA 1
ATOM 959 C C . ASN A 1 122 ? 27.473 4.749 6.684 1.00 84.62 122 ASN A C 1
ATOM 961 O O . ASN A 1 122 ? 26.374 4.220 6.500 1.00 84.62 122 ASN A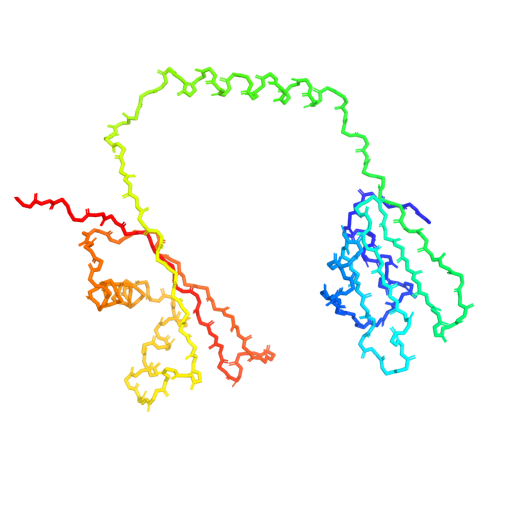 O 1
ATOM 965 N N . ASP A 1 123 ? 28.473 4.118 7.306 1.00 86.81 123 ASP A N 1
ATOM 966 C CA . ASP A 1 123 ? 28.410 2.726 7.773 1.00 86.81 123 ASP A CA 1
ATOM 967 C C . ASP A 1 123 ? 27.281 2.460 8.776 1.00 86.81 123 ASP A C 1
ATOM 9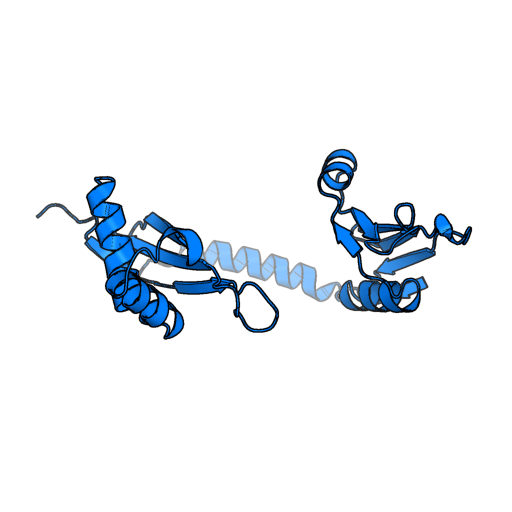69 O O . ASP A 1 123 ? 26.718 1.366 8.798 1.00 86.81 123 ASP A O 1
ATOM 973 N N . THR A 1 124 ? 26.911 3.442 9.600 1.00 86.56 124 THR A N 1
ATOM 974 C CA . THR A 1 124 ? 25.796 3.297 10.545 1.00 86.56 124 THR A CA 1
ATOM 975 C C . THR A 1 124 ? 24.462 3.229 9.807 1.00 86.56 124 THR A C 1
ATOM 977 O O . THR A 1 124 ? 23.665 2.336 10.081 1.00 86.56 124 THR A O 1
ATOM 980 N N . MET A 1 125 ? 24.235 4.099 8.820 1.00 86.56 125 MET A N 1
ATOM 981 C CA . MET A 1 125 ? 23.015 4.051 8.001 1.00 86.56 125 MET A CA 1
ATOM 982 C C . MET A 1 125 ? 22.956 2.799 7.126 1.00 86.56 125 MET A C 1
ATOM 984 O O . MET A 1 125 ? 21.879 2.243 6.915 1.00 86.56 125 MET A O 1
ATOM 988 N N . ARG A 1 126 ? 24.115 2.286 6.693 1.00 87.00 126 ARG A N 1
ATOM 989 C CA . ARG A 1 126 ? 24.195 0.997 5.996 1.00 87.00 126 ARG A CA 1
ATOM 990 C C . ARG A 1 126 ? 23.686 -0.144 6.875 1.00 87.00 126 ARG A C 1
ATOM 992 O O . ARG A 1 126 ? 22.925 -0.972 6.394 1.00 87.00 126 ARG A O 1
ATOM 999 N N . LYS A 1 127 ? 24.019 -0.147 8.172 1.00 89.50 127 LYS A N 1
ATOM 1000 C CA . LYS A 1 127 ? 23.507 -1.152 9.123 1.00 89.50 127 LYS A CA 1
ATOM 1001 C C . LYS A 1 127 ? 21.989 -1.092 9.280 1.00 89.50 127 LYS A C 1
ATOM 1003 O O . LYS A 1 127 ? 21.374 -2.150 9.365 1.00 89.50 127 LYS A O 1
ATOM 1008 N N . VAL A 1 128 ? 21.399 0.108 9.300 1.00 89.75 128 VAL A N 1
ATOM 1009 C CA . VAL A 1 128 ? 19.935 0.277 9.344 1.00 89.75 128 VAL A CA 1
ATOM 1010 C C . VAL A 1 128 ? 19.309 -0.316 8.086 1.00 89.75 128 VAL A C 1
ATOM 1012 O O . VAL A 1 128 ? 18.421 -1.157 8.174 1.00 89.75 128 VAL A O 1
ATOM 1015 N N . TYR A 1 129 ? 19.826 0.056 6.916 1.00 89.31 129 TYR A N 1
ATOM 1016 C CA . TYR A 1 129 ? 19.342 -0.444 5.634 1.00 89.31 129 TYR A CA 1
ATOM 1017 C C . TYR A 1 129 ? 19.479 -1.970 5.498 1.00 89.31 129 TYR A C 1
ATOM 1019 O O . TYR A 1 129 ? 18.542 -2.650 5.083 1.00 89.31 129 TYR A O 1
ATOM 1027 N N . ASP A 1 130 ? 20.611 -2.539 5.916 1.00 89.75 130 ASP A N 1
ATOM 1028 C CA . ASP A 1 130 ? 20.807 -3.990 5.936 1.00 89.75 130 ASP A CA 1
ATOM 1029 C C . ASP A 1 130 ? 19.904 -4.677 6.973 1.00 89.75 130 ASP A C 1
ATOM 1031 O O . ASP A 1 130 ? 19.504 -5.822 6.777 1.00 89.75 130 ASP A O 1
ATOM 1035 N N . GLY A 1 131 ? 19.561 -3.999 8.070 1.00 93.25 131 GLY A N 1
ATOM 1036 C CA . GLY A 1 131 ? 18.556 -4.467 9.026 1.00 93.25 131 GLY A CA 1
ATOM 1037 C C . GLY A 1 131 ? 17.160 -4.538 8.417 1.00 93.25 131 GLY A C 1
ATOM 1038 O O . GLY A 1 131 ? 16.483 -5.557 8.556 1.00 93.25 131 GLY A O 1
ATOM 1039 N N . LEU A 1 132 ? 16.768 -3.530 7.633 1.00 93.19 132 LEU A N 1
ATOM 1040 C CA . LEU A 1 132 ? 15.524 -3.570 6.859 1.00 93.19 132 LEU A CA 1
ATOM 1041 C C . LEU A 1 132 ? 15.540 -4.705 5.824 1.00 93.19 132 LEU A C 1
ATOM 1043 O O . LEU A 1 132 ? 14.554 -5.430 5.715 1.00 93.19 132 LEU A O 1
ATOM 1047 N N . LYS A 1 133 ? 16.675 -4.959 5.150 1.00 90.75 133 LYS A N 1
ATOM 1048 C CA . LYS A 1 133 ? 16.843 -6.146 4.279 1.00 90.75 133 LYS A CA 1
ATOM 1049 C C . LYS A 1 133 ? 16.607 -7.462 5.018 1.00 90.75 133 LYS A C 1
ATOM 1051 O O . LYS A 1 133 ? 16.101 -8.407 4.422 1.00 90.75 133 LYS A O 1
ATOM 1056 N N . ARG A 1 134 ? 16.983 -7.539 6.298 1.00 93.50 134 ARG A N 1
ATOM 1057 C CA . ARG A 1 134 ? 16.757 -8.713 7.158 1.00 93.50 134 ARG A CA 1
ATOM 1058 C C . ARG A 1 134 ? 15.341 -8.777 7.741 1.00 93.50 134 ARG A C 1
ATOM 1060 O O . ARG A 1 134 ? 15.041 -9.728 8.456 1.00 93.50 134 ARG A O 1
ATOM 1067 N N . GLY A 1 135 ? 14.478 -7.802 7.447 1.00 93.25 135 GLY A N 1
ATOM 1068 C CA . GLY A 1 135 ? 13.118 -7.736 7.982 1.00 93.25 135 GLY A CA 1
ATOM 1069 C C . GLY A 1 135 ? 13.068 -7.391 9.473 1.00 93.25 135 GLY A C 1
ATOM 1070 O O . GLY A 1 135 ? 12.151 -7.812 10.174 1.00 93.25 135 GLY A O 1
ATOM 1071 N N . GLU A 1 136 ? 14.057 -6.657 9.988 1.00 96.50 136 GLU A N 1
ATOM 1072 C CA . GLU A 1 136 ? 14.126 -6.277 11.402 1.00 96.50 136 GLU A CA 1
ATOM 1073 C C . GLU A 1 136 ? 13.053 -5.231 11.749 1.00 96.50 136 GLU A C 1
ATOM 1075 O O . GLU A 1 136 ? 13.265 -4.021 11.665 1.00 96.50 136 GLU A O 1
ATOM 1080 N N . SER A 1 137 ? 11.880 -5.707 12.173 1.00 94.69 137 SER A N 1
ATOM 1081 C CA . SER A 1 137 ? 10.707 -4.872 12.472 1.00 94.69 137 SER A CA 1
ATOM 1082 C C . SER A 1 137 ? 10.932 -3.845 13.584 1.00 94.69 137 SER A C 1
ATOM 1084 O O . SER A 1 137 ? 10.262 -2.817 13.604 1.00 94.69 137 SER A O 1
ATOM 1086 N N . TRP A 1 138 ? 11.871 -4.089 14.499 1.00 95.31 138 TRP A N 1
ATOM 1087 C CA . TRP A 1 138 ? 12.215 -3.144 15.563 1.00 95.31 138 TRP A CA 1
ATOM 1088 C C . TRP A 1 138 ? 12.910 -1.889 15.012 1.00 95.31 138 TRP A C 1
ATOM 1090 O O . TRP A 1 138 ? 12.549 -0.789 15.414 1.00 95.31 138 TRP A O 1
ATOM 1100 N N . LEU A 1 139 ? 13.800 -2.022 14.016 1.00 95.38 139 LEU A N 1
ATOM 1101 C CA . LEU A 1 139 ? 14.410 -0.874 13.327 1.00 95.38 139 LEU A CA 1
ATOM 1102 C C . LEU A 1 139 ? 13.374 -0.073 12.541 1.00 95.38 139 LEU A C 1
ATOM 1104 O O . LEU A 1 139 ? 13.408 1.154 12.530 1.00 95.38 139 LEU A O 1
ATOM 1108 N N . ALA A 1 140 ? 12.441 -0.764 11.885 1.00 96.06 140 ALA A N 1
ATOM 1109 C CA . ALA A 1 140 ? 11.315 -0.118 11.221 1.00 96.06 140 ALA A CA 1
ATOM 1110 C C . ALA A 1 140 ? 10.415 0.634 12.218 1.00 96.06 140 ALA A C 1
ATOM 1112 O O . ALA A 1 140 ? 9.974 1.746 11.931 1.00 96.06 140 ALA A O 1
ATOM 1113 N N . GLY A 1 141 ? 10.191 0.062 13.404 1.00 96.75 141 GLY A N 1
ATOM 1114 C CA . GLY A 1 141 ? 9.490 0.719 14.507 1.00 96.75 141 GLY A CA 1
ATOM 1115 C C . GLY A 1 141 ? 10.196 1.992 14.969 1.00 96.75 141 GLY A C 1
ATOM 1116 O O . GLY A 1 141 ? 9.557 3.040 15.040 1.00 96.75 141 GLY A O 1
ATOM 1117 N N . ASP A 1 142 ? 11.510 1.931 15.190 1.00 96.25 142 ASP A N 1
ATOM 1118 C CA . ASP A 1 142 ? 12.320 3.093 15.576 1.00 96.25 142 ASP A CA 1
ATOM 1119 C C . ASP A 1 142 ? 12.311 4.185 14.496 1.00 96.25 142 ASP A C 1
ATOM 1121 O O . ASP A 1 142 ? 12.252 5.375 14.815 1.00 96.25 142 ASP A O 1
ATOM 1125 N N . LEU A 1 143 ? 12.307 3.802 13.214 1.00 95.12 143 LEU A N 1
ATOM 1126 C CA . LEU A 1 143 ? 12.194 4.734 12.090 1.00 95.12 143 LEU A CA 1
ATOM 1127 C C . LEU A 1 143 ? 10.854 5.492 12.128 1.00 95.12 143 LEU A C 1
ATOM 1129 O O . LEU A 1 143 ? 10.826 6.716 11.986 1.00 95.12 143 LEU A O 1
ATOM 1133 N N . ILE A 1 144 ? 9.749 4.774 12.354 1.00 97.12 144 ILE A N 1
ATOM 1134 C CA . ILE A 1 144 ? 8.400 5.350 12.461 1.00 97.12 144 ILE A CA 1
ATOM 1135 C C . ILE A 1 144 ? 8.285 6.252 13.693 1.00 97.12 144 ILE A C 1
ATOM 1137 O O . ILE A 1 144 ? 7.772 7.367 13.580 1.00 97.12 144 ILE A O 1
ATOM 1141 N N . ALA A 1 145 ? 8.776 5.799 14.848 1.00 96.38 145 ALA A N 1
ATOM 1142 C CA . ALA A 1 145 ? 8.808 6.574 16.087 1.00 96.38 145 ALA A CA 1
ATOM 1143 C C . ALA A 1 145 ? 9.569 7.896 15.898 1.00 96.38 145 ALA A C 1
ATOM 1145 O O . ALA A 1 145 ? 9.018 8.973 16.133 1.00 96.38 145 ALA A O 1
ATOM 1146 N N . SER A 1 146 ? 10.791 7.813 15.364 1.00 95.75 146 SER A N 1
ATOM 1147 C CA . SER A 1 146 ? 11.652 8.972 15.097 1.00 95.75 146 SER A CA 1
ATOM 1148 C C . SER A 1 146 ? 11.004 9.959 14.121 1.00 95.75 146 SER A C 1
ATOM 1150 O O . SER A 1 146 ? 11.078 11.173 14.314 1.00 95.75 146 SER A O 1
ATOM 1152 N N . TYR A 1 147 ? 10.334 9.459 13.076 1.00 96.06 147 TYR A N 1
ATOM 1153 C CA . TYR A 1 147 ? 9.574 10.306 12.158 1.00 96.06 147 TYR A CA 1
ATOM 1154 C C . TYR A 1 147 ? 8.428 11.029 12.875 1.00 96.06 147 TYR A C 1
ATOM 1156 O O . TYR A 1 147 ? 8.267 12.238 12.704 1.00 96.06 147 TYR A O 1
ATOM 1164 N N . CYS A 1 148 ? 7.653 10.316 13.698 1.00 95.44 148 CYS A N 1
ATOM 1165 C CA . CYS A 1 148 ? 6.548 10.913 14.442 1.00 95.44 148 CYS A CA 1
ATOM 1166 C C . CYS A 1 148 ? 7.036 12.032 15.369 1.00 95.44 148 CYS A C 1
ATOM 1168 O O . CYS A 1 148 ? 6.462 13.119 15.359 1.00 95.44 148 CYS A O 1
ATOM 1170 N N . GLU A 1 149 ? 8.125 11.806 16.104 1.00 95.12 149 GLU A N 1
ATOM 1171 C CA . GLU A 1 149 ? 8.750 12.818 16.963 1.00 95.12 149 GLU A CA 1
ATOM 1172 C C . GLU A 1 149 ? 9.194 14.050 16.167 1.00 95.12 149 GLU A C 1
ATOM 1174 O O . GLU A 1 149 ? 8.855 15.177 16.533 1.00 95.12 149 GLU A O 1
ATOM 1179 N N . ALA A 1 150 ? 9.876 13.845 15.036 1.00 96.44 150 ALA A N 1
ATOM 1180 C CA . ALA A 1 150 ? 10.347 14.930 14.180 1.00 96.44 150 ALA A CA 1
ATOM 1181 C C . ALA A 1 150 ? 9.205 15.767 13.577 1.00 96.44 150 ALA A C 1
ATOM 1183 O O . ALA A 1 150 ? 9.381 16.959 13.330 1.00 96.44 150 ALA A O 1
ATOM 1184 N N . GLN A 1 151 ? 8.042 15.157 13.334 1.00 95.19 151 GLN A N 1
ATOM 1185 C CA . GLN A 1 151 ? 6.856 15.835 12.798 1.00 95.19 151 GLN A CA 1
ATOM 1186 C C . GLN A 1 151 ? 5.889 16.335 13.887 1.00 95.19 151 GLN A C 1
ATOM 1188 O O . GLN A 1 151 ? 4.838 16.886 13.563 1.00 95.19 151 GLN A O 1
ATOM 1193 N N . GLY A 1 152 ? 6.201 16.142 15.174 1.00 91.88 152 GLY A N 1
ATOM 1194 C CA . GLY A 1 152 ? 5.304 16.501 16.278 1.00 91.88 152 GLY A CA 1
ATOM 1195 C C . GLY A 1 152 ? 4.020 15.660 16.341 1.00 91.88 152 GLY A C 1
ATOM 1196 O O . GLY A 1 152 ? 3.023 16.083 16.930 1.00 91.88 152 GLY A O 1
ATOM 1197 N N . ILE A 1 153 ? 4.019 14.472 15.735 1.00 90.44 153 ILE A N 1
ATOM 1198 C CA . ILE A 1 153 ? 2.901 13.529 15.776 1.00 90.44 153 ILE A CA 1
ATOM 1199 C C . ILE A 1 153 ? 2.920 12.835 17.138 1.00 90.44 153 ILE A C 1
ATOM 1201 O O . ILE A 1 153 ? 3.857 12.112 17.473 1.00 90.44 153 ILE A O 1
ATOM 1205 N N . ARG A 1 154 ? 1.865 13.033 17.936 1.00 86.19 154 ARG A N 1
ATOM 1206 C CA . ARG A 1 154 ? 1.705 12.318 19.210 1.00 86.19 154 ARG A CA 1
ATOM 1207 C C . ARG A 1 154 ? 1.433 10.843 18.946 1.00 86.19 154 ARG A C 1
ATOM 1209 O O . ARG A 1 154 ? 0.426 10.506 18.325 1.00 86.19 154 ARG A O 1
ATOM 1216 N N . TRP A 1 155 ? 2.287 9.984 19.482 1.00 90.06 155 TRP A N 1
ATOM 1217 C CA . TRP A 1 155 ? 2.214 8.545 19.283 1.00 90.06 155 TRP A CA 1
ATOM 1218 C C . TRP A 1 155 ? 2.380 7.783 20.600 1.00 90.06 155 TRP A C 1
ATOM 1220 O O . TRP A 1 155 ? 3.107 8.224 21.490 1.00 90.06 155 TRP A O 1
ATOM 1230 N N . GLY A 1 156 ? 1.652 6.673 20.736 1.00 87.62 156 GLY A N 1
ATOM 1231 C CA . GLY A 1 156 ? 1.716 5.762 21.878 1.00 87.62 156 GLY A CA 1
ATOM 1232 C C . GLY A 1 156 ? 2.256 4.398 21.464 1.00 87.62 156 GLY A C 1
ATOM 1233 O O . GLY A 1 156 ? 3.409 4.072 21.715 1.00 87.62 156 GLY A O 1
ATOM 1234 N N . THR A 1 157 ? 1.421 3.588 20.816 1.00 91.38 157 THR A N 1
ATOM 1235 C CA . THR A 1 157 ? 1.802 2.244 20.355 1.00 91.38 157 THR A CA 1
ATOM 1236 C C . THR A 1 157 ? 1.960 2.222 18.840 1.00 91.38 157 THR A C 1
ATOM 1238 O O . THR A 1 157 ? 1.149 2.818 18.131 1.00 91.38 157 THR A O 1
ATOM 1241 N N . ILE A 1 158 ? 2.967 1.501 18.346 1.00 94.88 158 ILE A N 1
ATOM 1242 C CA . ILE A 1 158 ? 3.152 1.201 16.922 1.00 94.88 158 ILE A CA 1
ATOM 1243 C C . ILE A 1 158 ? 2.808 -0.274 16.711 1.00 94.88 158 ILE A C 1
ATOM 1245 O O . ILE A 1 158 ? 3.301 -1.136 17.438 1.00 94.88 158 ILE A O 1
ATOM 1249 N N . GLN A 1 159 ? 1.955 -0.573 15.736 1.00 94.00 159 GLN A N 1
ATOM 1250 C CA . GLN A 1 159 ? 1.521 -1.934 15.424 1.00 94.00 159 GLN A CA 1
ATOM 1251 C C . GLN A 1 159 ? 1.404 -2.161 13.914 1.00 94.00 159 GLN A C 1
ATOM 1253 O O . GLN A 1 159 ? 1.340 -1.213 13.136 1.00 94.00 159 GLN A O 1
ATOM 1258 N N . GLY A 1 160 ? 1.345 -3.430 13.500 1.00 94.75 160 GLY A N 1
ATOM 1259 C CA . GLY A 1 160 ? 1.179 -3.794 12.090 1.00 94.75 160 GLY A CA 1
ATOM 1260 C C . GLY A 1 160 ? 2.310 -3.271 11.206 1.00 94.75 160 GLY A C 1
ATOM 1261 O O . GLY A 1 160 ? 2.039 -2.712 10.149 1.00 94.75 160 GLY A O 1
ATOM 1262 N N . ILE A 1 161 ? 3.556 -3.397 11.676 1.00 97.50 161 ILE A N 1
ATOM 1263 C CA . ILE A 1 161 ? 4.729 -2.945 10.927 1.00 97.50 161 ILE A CA 1
ATOM 1264 C C . ILE A 1 161 ? 4.930 -3.843 9.703 1.00 97.50 161 ILE A C 1
ATOM 1266 O O . ILE A 1 161 ? 5.008 -5.064 9.852 1.00 97.50 161 ILE A O 1
ATOM 1270 N N . SER A 1 162 ? 5.060 -3.240 8.522 1.00 97.19 162 SER A N 1
ATOM 1271 C CA . SER A 1 162 ? 5.485 -3.909 7.289 1.00 97.19 162 SER A CA 1
ATOM 1272 C C . SER A 1 162 ? 6.767 -3.282 6.743 1.00 97.19 162 SER A C 1
ATOM 1274 O O . SER A 1 162 ? 7.043 -2.098 6.953 1.00 97.19 162 SER A O 1
ATOM 1276 N N . ILE A 1 163 ? 7.573 -4.105 6.072 1.00 96.19 163 ILE A N 1
ATOM 1277 C CA . ILE A 1 163 ? 8.815 -3.707 5.408 1.00 96.19 163 ILE A CA 1
ATOM 1278 C C . ILE A 1 163 ? 8.799 -4.355 4.026 1.00 96.19 163 ILE A C 1
ATOM 1280 O O . ILE A 1 163 ? 9.050 -5.553 3.901 1.00 96.19 163 ILE A O 1
ATOM 1284 N N . ASP A 1 164 ? 8.523 -3.562 3.000 1.00 93.00 164 ASP A N 1
ATOM 1285 C CA . ASP A 1 164 ? 8.483 -4.019 1.615 1.00 93.00 164 ASP A CA 1
ATOM 1286 C C . ASP A 1 164 ? 9.710 -3.498 0.869 1.00 93.00 164 ASP A C 1
ATOM 1288 O O . ASP A 1 164 ? 9.951 -2.292 0.820 1.00 93.00 164 ASP A O 1
ATOM 1292 N N . HIS A 1 165 ? 10.509 -4.400 0.300 1.00 89.56 165 HIS A N 1
ATOM 1293 C CA . HIS A 1 165 ? 11.723 -4.041 -0.432 1.00 89.56 165 HIS A CA 1
ATOM 1294 C C . HIS A 1 165 ? 11.483 -4.039 -1.940 1.00 89.56 165 HIS A C 1
ATOM 1296 O O . HIS A 1 165 ? 11.132 -5.064 -2.523 1.00 89.56 165 HIS A O 1
ATOM 1302 N N . TYR A 1 166 ? 11.781 -2.914 -2.578 1.00 87.38 166 TYR A N 1
ATOM 1303 C CA . TYR A 1 166 ? 11.737 -2.740 -4.022 1.00 87.38 166 TYR A CA 1
ATOM 1304 C C . TYR A 1 166 ? 13.167 -2.649 -4.546 1.00 87.38 166 TYR A C 1
ATOM 1306 O O . TYR A 1 166 ? 13.811 -1.601 -4.490 1.00 87.38 166 TYR A O 1
ATOM 1314 N N . ALA A 1 167 ? 13.684 -3.786 -5.006 1.00 81.25 167 ALA A N 1
ATOM 1315 C CA . ALA A 1 167 ? 15.045 -3.917 -5.509 1.00 81.25 167 ALA A CA 1
ATOM 1316 C C . ALA A 1 167 ? 15.233 -3.192 -6.856 1.00 81.25 167 ALA A C 1
ATOM 1318 O O . ALA A 1 167 ? 14.400 -3.321 -7.751 1.00 81.25 167 ALA A O 1
ATOM 1319 N N . HIS A 1 168 ? 16.360 -2.495 -7.034 1.00 77.88 168 HIS A N 1
ATOM 1320 C CA . HIS A 1 168 ? 16.791 -1.997 -8.345 1.00 77.88 168 HIS A CA 1
ATOM 1321 C C . HIS A 1 168 ? 17.846 -2.933 -8.968 1.00 77.88 168 HIS A C 1
ATOM 1323 O O . HIS A 1 168 ? 18.814 -3.326 -8.309 1.00 77.88 168 HIS A O 1
ATOM 1329 N N . GLY A 1 169 ? 17.684 -3.266 -10.253 1.00 66.06 169 GLY A N 1
ATOM 1330 C CA . GLY A 1 169 ? 18.533 -4.227 -10.978 1.00 66.06 169 GLY A CA 1
ATOM 1331 C C . GLY A 1 169 ? 18.056 -5.679 -10.854 1.00 66.06 169 GLY A C 1
ATOM 1332 O O . GLY A 1 169 ? 17.094 -5.968 -10.143 1.00 66.06 169 GLY A O 1
ATOM 1333 N N . LYS A 1 170 ? 18.727 -6.617 -11.541 1.00 56.38 170 LYS A N 1
ATOM 1334 C CA . LYS A 1 170 ? 18.270 -8.022 -11.638 1.00 56.38 170 LYS A CA 1
ATOM 1335 C C . LYS A 1 170 ? 18.285 -8.754 -10.292 1.00 56.38 170 LYS A C 1
ATOM 1337 O O . LYS A 1 170 ? 17.510 -9.685 -10.112 1.00 56.38 170 LYS A O 1
ATOM 1342 N N . ASN A 1 171 ? 19.142 -8.320 -9.363 1.00 57.12 171 ASN A N 1
ATOM 1343 C CA . ASN A 1 171 ? 19.326 -8.931 -8.041 1.00 57.12 171 ASN A CA 1
ATOM 1344 C C . ASN A 1 171 ? 19.416 -7.900 -6.891 1.00 57.12 171 ASN A C 1
ATOM 1346 O O . ASN A 1 171 ? 20.006 -8.188 -5.850 1.00 57.12 171 ASN A O 1
ATOM 1350 N N . GLY A 1 172 ? 18.895 -6.677 -7.068 1.00 58.12 172 GLY A N 1
ATOM 1351 C CA . GLY A 1 172 ? 19.041 -5.601 -6.067 1.00 58.12 172 GLY A CA 1
ATOM 1352 C C . GLY A 1 172 ? 20.456 -5.023 -5.967 1.00 58.12 172 GLY A C 1
ATOM 1353 O O . GLY A 1 172 ? 20.817 -4.419 -4.955 1.00 58.12 172 GLY A O 1
ATOM 1354 N N . GLU A 1 173 ? 21.255 -5.237 -7.012 1.00 57.78 173 GLU A N 1
ATOM 1355 C CA . GLU A 1 173 ? 22.667 -4.859 -7.118 1.00 57.78 173 GLU A CA 1
ATOM 1356 C C . GLU A 1 173 ? 22.905 -3.346 -7.069 1.00 57.78 173 GLU A C 1
ATOM 1358 O O . GLU A 1 173 ? 23.970 -2.915 -6.634 1.00 57.78 173 GLU A O 1
ATOM 1363 N N . ASN A 1 174 ? 21.892 -2.550 -7.418 1.00 60.44 174 ASN A N 1
ATOM 1364 C CA . ASN A 1 174 ? 21.976 -1.091 -7.411 1.00 60.44 174 ASN A CA 1
ATOM 1365 C C . ASN A 1 174 ? 21.472 -0.458 -6.110 1.00 60.44 174 ASN A C 1
ATOM 1367 O O . ASN A 1 174 ? 21.384 0.756 -6.039 1.00 60.44 174 ASN A O 1
ATOM 1371 N N . GLY A 1 175 ? 21.126 -1.257 -5.095 1.00 70.19 175 GLY A N 1
ATOM 1372 C CA . GLY A 1 175 ? 20.392 -0.737 -3.944 1.00 70.19 175 GLY A CA 1
ATOM 1373 C C . GLY A 1 175 ? 18.945 -0.420 -4.331 1.00 70.19 175 GLY A C 1
ATOM 1374 O O . GLY A 1 175 ? 18.654 0.205 -5.341 1.00 70.19 175 GLY A O 1
ATOM 1375 N N . GLY A 1 176 ? 18.003 -0.952 -3.565 1.00 82.94 176 GLY A N 1
ATOM 1376 C CA . GLY A 1 176 ? 16.583 -0.658 -3.711 1.00 82.94 176 GLY A CA 1
ATOM 1377 C C . GLY A 1 176 ? 16.109 0.406 -2.729 1.00 82.94 176 GLY A C 1
ATOM 1378 O O . GLY A 1 176 ? 16.893 0.979 -1.963 1.00 82.94 176 GLY A O 1
ATOM 1379 N N . HIS A 1 177 ? 14.799 0.591 -2.672 1.00 88.38 177 HIS A N 1
ATOM 1380 C CA . HIS A 1 177 ? 14.153 1.332 -1.598 1.00 88.38 177 HIS A CA 1
ATOM 1381 C C . HIS A 1 177 ? 13.243 0.419 -0.780 1.00 88.38 177 HIS A C 1
ATOM 1383 O O . HIS A 1 177 ? 12.724 -0.583 -1.272 1.00 88.38 177 HIS A O 1
ATOM 1389 N N . PHE A 1 178 ? 13.055 0.772 0.486 1.00 91.56 178 PHE A N 1
ATOM 1390 C CA . PHE A 1 178 ? 12.066 0.139 1.346 1.00 91.56 178 PHE A CA 1
ATOM 1391 C C . PHE A 1 178 ? 10.852 1.029 1.505 1.00 91.56 178 PHE A C 1
ATOM 1393 O O . PHE A 1 178 ? 10.998 2.226 1.743 1.00 91.56 178 PHE A O 1
ATOM 1400 N N . ILE A 1 179 ? 9.670 0.429 1.464 1.00 95.06 179 ILE A N 1
ATOM 1401 C CA . ILE A 1 179 ? 8.456 1.025 2.000 1.00 95.06 179 ILE A CA 1
ATOM 1402 C C . ILE A 1 179 ? 8.241 0.418 3.381 1.00 95.06 179 ILE A C 1
ATOM 1404 O O . ILE A 1 179 ? 8.014 -0.780 3.526 1.00 95.06 179 ILE A O 1
ATOM 1408 N N . VAL A 1 180 ? 8.373 1.255 4.403 1.00 96.31 180 VAL A N 1
ATOM 1409 C CA . VAL A 1 180 ? 8.142 0.890 5.798 1.00 96.31 180 VAL A CA 1
ATOM 1410 C C . VAL A 1 180 ? 6.807 1.476 6.217 1.00 96.31 180 VAL A C 1
ATOM 1412 O O . VAL A 1 180 ? 6.623 2.693 6.146 1.00 96.31 180 VAL A O 1
ATOM 1415 N N . GLN A 1 181 ? 5.881 0.633 6.660 1.00 97.94 181 GLN A N 1
ATOM 1416 C CA . GLN A 1 181 ? 4.583 1.085 7.150 1.00 97.94 181 GLN A CA 1
ATOM 1417 C C . GLN A 1 181 ? 4.350 0.656 8.587 1.00 97.94 181 GLN A C 1
ATOM 1419 O O . GLN A 1 181 ? 4.883 -0.351 9.039 1.00 97.94 181 GLN A O 1
ATOM 1424 N N . GLY A 1 182 ? 3.523 1.412 9.301 1.00 97.12 182 GLY A N 1
ATOM 1425 C CA . GLY A 1 182 ? 3.009 1.004 10.599 1.00 97.12 182 GLY A CA 1
ATOM 1426 C C . GLY A 1 182 ? 1.846 1.871 11.054 1.00 97.12 182 GLY A C 1
ATOM 1427 O O . GLY A 1 182 ? 1.734 3.047 10.702 1.00 97.12 182 GLY A O 1
ATOM 1428 N N . TYR A 1 183 ? 0.967 1.270 11.844 1.00 96.00 183 TYR A N 1
ATOM 1429 C CA . TYR A 1 183 ? -0.179 1.930 12.446 1.00 96.00 183 TYR A CA 1
ATOM 1430 C C . TYR A 1 183 ? 0.207 2.478 13.807 1.00 96.00 183 TYR A C 1
ATOM 1432 O O . TYR A 1 183 ? 0.634 1.740 14.694 1.00 96.00 183 TYR A O 1
ATOM 1440 N N . VAL A 1 184 ? 0.011 3.774 13.975 1.00 94.62 184 VAL A N 1
ATOM 1441 C CA . VAL A 1 184 ? 0.355 4.492 15.189 1.00 94.62 184 VAL A CA 1
ATOM 1442 C C . VAL A 1 184 ? -0.920 4.862 15.931 1.00 94.62 184 VAL A C 1
ATOM 1444 O O . VAL A 1 184 ? -1.775 5.569 15.397 1.00 94.62 184 VAL A O 1
ATOM 1447 N N . ALA A 1 185 ? -1.057 4.374 17.162 1.00 90.75 185 ALA A N 1
ATOM 1448 C CA . ALA A 1 185 ? -2.110 4.809 18.069 1.00 90.75 185 ALA A CA 1
ATOM 1449 C C . ALA A 1 185 ? -1.747 6.166 18.674 1.00 90.75 185 ALA A C 1
ATOM 1451 O O . ALA A 1 185 ? -0.588 6.410 19.025 1.00 90.75 185 ALA A O 1
ATOM 1452 N N . LEU A 1 186 ? -2.749 7.025 18.859 1.00 83.81 186 LEU A N 1
ATOM 1453 C CA . LEU A 1 186 ? -2.597 8.226 19.676 1.00 83.81 186 LEU A CA 1
ATOM 1454 C C . LEU A 1 186 ? -2.198 7.827 21.099 1.00 83.81 186 LEU A C 1
ATOM 1456 O O . LEU A 1 186 ? -2.774 6.910 21.684 1.00 83.81 186 LEU A O 1
ATOM 1460 N N . ARG A 1 187 ? -1.224 8.541 21.664 1.00 75.06 187 ARG A N 1
ATOM 1461 C CA . ARG A 1 187 ? -0.949 8.458 23.098 1.00 75.06 187 ARG A CA 1
ATOM 1462 C C . ARG A 1 187 ? -2.126 9.079 23.840 1.00 75.06 187 ARG A C 1
ATOM 1464 O O . ARG A 1 187 ? -2.385 10.274 23.667 1.00 75.06 187 ARG A O 1
ATOM 1471 N N . GLU A 1 188 ? -2.836 8.274 24.622 1.00 66.69 188 GLU A N 1
ATOM 1472 C CA . GLU A 1 188 ? -3.822 8.804 25.559 1.00 66.69 188 GLU A CA 1
ATOM 1473 C C . GLU A 1 188 ? -3.098 9.720 26.558 1.00 66.69 188 GLU A C 1
ATOM 1475 O O . GLU A 1 188 ? -1.962 9.420 26.938 1.00 66.69 188 GLU A O 1
ATOM 1480 N N . PRO A 1 189 ? -3.666 10.890 26.896 1.00 62.19 189 PRO A N 1
ATOM 1481 C CA . PRO A 1 189 ? -3.085 11.732 27.929 1.00 62.19 189 PRO A CA 1
ATOM 1482 C C . PRO A 1 189 ? -3.032 10.953 29.249 1.00 62.19 189 PRO A C 1
ATOM 1484 O O . PRO A 1 189 ? -4.006 10.288 29.599 1.00 62.19 189 PRO A O 1
ATOM 1487 N N . ASP A 1 190 ? -1.879 11.037 29.920 1.00 57.25 190 ASP A N 1
ATOM 1488 C CA . ASP A 1 190 ? -1.667 10.511 31.275 1.00 57.25 190 ASP A CA 1
ATOM 1489 C C . ASP A 1 190 ? -2.646 11.145 32.287 1.00 57.25 190 ASP A C 1
ATOM 1491 O O . ASP A 1 190 ? -2.979 12.348 32.123 1.00 57.25 190 ASP A O 1
#